Protein AF-A0A7R8ZMN3-F1 (afdb_monomer_lite)

Organism: NCBI:txid163714

Secondary structure (DSSP, 8-state):
----TTTTTTS-EEEEEEEEEEEEETTEEEEEEEEEEEEE----PPSS-TTTTTTSSHHHHHHHHHHHHHHHHHHIIIIITT-HHHHHHHHHHHHHHHHHHHHHHHHHHHHHHTT--HHHHHHHHHHHHHHHHHHHHHHHHHHHHHHHHTT---GGGG-HHHHHHHHHHHHHHHHHHHHHHHHHHHHTSS--S-TTS--TTHHHHHHHHHHHHHHHHHHHHHHHHHHHTSTT-THHHHHHHHHHHHHHHHHHGGGG--HHHHHHHHHHHHHHHHHHHHHHHHHTT--HHHHHHHHHHHHHHTS---------------THHHHHHHHHTTS-S---THHHHHHHHHHHHHH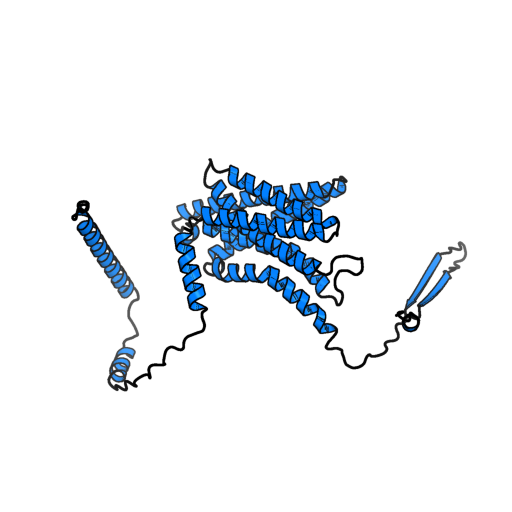HHHHHHHHHHHHHSPPPPPP-

InterPro domains:
  IPR009294 Gamma-secretase subunit Aph-1 [PF06105] (60-267)
  IPR009294 Gamma-secretase subunit Aph-1 [PTHR12889] (56-281)
  IPR017920 COMM domain [PF07258] (9-46)

Sequence (372 aa):
MAVDLSDIRHLVDVDWSVGVTTSSSSAHRVLRPFVKLRLTLERRDPPSTSDEFSVMTWPEVIGCFLIVFSCPVVLFVLIVVRDAVHIVIFILSAFTWLVAFTVSALLWLLLDYLGVHIALSVVLAVFVQECFRGVLFLVLQRSRSLLSVLGQAEGVLRQPLYQATVCGLGIGTFTASFAISNMLRHLAGPGSVGISGDPEFLPLVASALTLAFFLHHIAWTVITFHGYAGASRFVLPIAVGLTHLGCTALTLINRRYQSTFFIVSIGGNWFILFCEALLALMISEVQLSKVCPAILDTLRLSGPAIRQPVVPRRSFTDARIKDNLSQASIRADEYPRRAGQDEYNRRLREGRRQACALVNAIQKFGPLPPPA

Foldseek 3Di:
DDDPPPVVVPFKDKDKDKDWDFDDDPPDTDTDIDIDIDIDGDDDDDPPPPPPLLPVLVVLLVVLCCLQCVVLVVCCVVQQPPDPVLVVLLQVLLVLLVVLVVVLVVVVVVCVVVVHDPLVSLLVSLVSNLVSLVVSLVVLVVVQVVCVVVVNNDVVSVQQLSSLLSSLSSNLSNQLCVQCVVVSVVSSDSDAPQPVNFDRCVSVLSSLLSNLSSLLSNLLSSQVSLQVVDPVSVVRSVVSSVVSSVLSVLVVQCVVRDPVSSCSNNVVSVVSSVVSVVVSCVSSVVDVVVVVVVVVVVVVVVPDPPDDDPDDDDDPDDPVPVVVVVVVVVPPPDDDPVVVVVVVVVVVVVVVVVVVVVVVVVVVPPDDDDDD

Structure (mmCIF, N/CA/C/O backbone):
data_AF-A0A7R8ZMN3-F1
#
_entry.id   AF-A0A7R8ZMN3-F1
#
loop_
_atom_site.group_PDB
_atom_site.id
_atom_site.type_symbol
_atom_site.label_atom_id
_atom_site.label_alt_id
_atom_site.label_comp_id
_atom_site.label_asym_id
_atom_site.label_entity_id
_atom_site.label_seq_id
_atom_site.pdbx_PDB_ins_code
_atom_site.Cartn_x
_atom_site.Cartn_y
_atom_site.Cartn_z
_atom_site.occupancy
_atom_site.B_iso_or_equiv
_atom_site.auth_seq_id
_atom_site.auth_comp_id
_atom_site.auth_asym_id
_atom_site.auth_atom_id
_atom_site.pdbx_PDB_model_num
ATOM 1 N N . MET A 1 1 ? 33.721 -14.979 -35.552 1.00 35.84 1 MET A N 1
ATOM 2 C CA . MET A 1 1 ? 32.569 -15.689 -36.138 1.00 35.84 1 MET A CA 1
ATOM 3 C C . MET A 1 1 ? 31.565 -14.611 -36.510 1.00 35.84 1 MET A C 1
ATOM 5 O O . MET A 1 1 ? 30.920 -14.057 -35.633 1.00 35.84 1 MET A O 1
ATOM 9 N N . ALA A 1 2 ? 31.649 -14.149 -37.757 1.00 29.78 2 ALA A N 1
ATOM 10 C CA . ALA A 1 2 ? 30.952 -12.968 -38.252 1.00 29.78 2 ALA A CA 1
ATOM 11 C C . ALA A 1 2 ? 29.512 -13.340 -38.623 1.00 29.78 2 ALA A C 1
ATOM 13 O O . ALA A 1 2 ? 29.304 -14.347 -39.295 1.00 29.78 2 ALA A O 1
ATOM 14 N N . VAL A 1 3 ? 28.543 -12.546 -38.165 1.00 40.09 3 VAL A N 1
ATOM 15 C CA . VAL A 1 3 ? 27.157 -12.622 -38.636 1.00 40.09 3 VAL A CA 1
ATOM 16 C C . VAL A 1 3 ? 27.132 -12.032 -40.039 1.00 40.09 3 VAL A C 1
ATOM 18 O O . VAL A 1 3 ? 27.525 -10.883 -40.245 1.00 40.09 3 VAL A O 1
ATOM 21 N N . ASP A 1 4 ? 26.730 -12.858 -40.997 1.00 33.94 4 ASP A N 1
ATOM 22 C CA . ASP A 1 4 ? 26.635 -12.501 -42.402 1.00 33.94 4 ASP A CA 1
ATOM 23 C C . ASP A 1 4 ? 25.441 -11.553 -42.607 1.00 33.94 4 ASP A C 1
ATOM 25 O O . ASP A 1 4 ? 24.277 -11.935 -42.526 1.00 33.94 4 ASP A O 1
ATOM 29 N N . LEU A 1 5 ? 25.743 -10.269 -42.804 1.00 43.78 5 LEU A N 1
ATOM 30 C CA . LEU A 1 5 ? 24.778 -9.181 -43.014 1.00 43.78 5 LEU A CA 1
ATOM 31 C C . LEU A 1 5 ? 24.222 -9.144 -44.454 1.00 43.78 5 LEU A C 1
ATOM 33 O O . LEU A 1 5 ? 23.640 -8.135 -44.870 1.00 43.78 5 LEU A O 1
ATOM 37 N N . SER A 1 6 ? 24.419 -10.209 -45.234 1.00 41.75 6 SER A N 1
ATOM 38 C CA . SER A 1 6 ? 23.862 -10.348 -46.583 1.00 41.75 6 SER A CA 1
ATOM 39 C C . SER A 1 6 ? 22.377 -10.748 -46.586 1.00 41.75 6 SER A C 1
ATOM 41 O O . SER A 1 6 ? 21.654 -10.322 -47.484 1.00 41.75 6 SER A O 1
ATOM 43 N N . ASP A 1 7 ? 21.873 -11.413 -45.541 1.00 43.00 7 ASP A N 1
ATOM 44 C CA . ASP A 1 7 ? 20.491 -11.933 -45.508 1.00 43.00 7 ASP A CA 1
ATOM 45 C C . ASP A 1 7 ? 19.402 -10.907 -45.126 1.00 43.00 7 ASP A C 1
ATOM 47 O O . ASP A 1 7 ? 18.212 -11.165 -45.297 1.00 43.00 7 ASP A O 1
ATOM 51 N N . ILE A 1 8 ? 19.766 -9.705 -44.661 1.00 45.16 8 ILE A N 1
ATOM 52 C CA . ILE A 1 8 ? 18.787 -8.655 -44.292 1.00 45.16 8 ILE A CA 1
ATOM 53 C C . ILE A 1 8 ? 18.455 -7.730 -45.477 1.00 45.16 8 ILE A C 1
ATOM 55 O O . ILE A 1 8 ? 17.424 -7.058 -45.482 1.00 45.16 8 ILE A O 1
ATOM 59 N N . ARG A 1 9 ? 19.281 -7.705 -46.531 1.00 41.84 9 ARG A N 1
ATOM 60 C CA . ARG A 1 9 ? 19.095 -6.773 -47.662 1.00 41.84 9 ARG A CA 1
ATOM 61 C C . ARG A 1 9 ? 18.019 -7.195 -48.662 1.00 41.84 9 ARG A C 1
ATOM 63 O O . ARG A 1 9 ? 17.707 -6.417 -49.554 1.00 41.84 9 ARG A O 1
ATOM 70 N N . HIS A 1 10 ? 17.446 -8.387 -48.514 1.00 45.72 10 HIS A N 1
ATOM 71 C CA . HIS A 1 10 ? 16.496 -8.948 -49.479 1.00 45.72 10 HIS A CA 1
ATOM 72 C C . HIS A 1 10 ? 15.037 -8.989 -48.991 1.00 45.72 10 HIS A C 1
ATOM 74 O O . HIS A 1 10 ? 14.191 -9.543 -49.683 1.00 45.72 10 HIS A O 1
ATOM 80 N N . LEU A 1 11 ? 14.723 -8.419 -47.820 1.00 46.66 11 LEU A N 1
ATOM 81 C CA . LEU A 1 11 ? 13.409 -8.574 -47.168 1.00 46.66 11 LEU A CA 1
ATOM 82 C C . LEU A 1 11 ? 12.572 -7.293 -47.047 1.00 46.66 11 LEU A C 1
ATOM 84 O O . LEU A 1 11 ? 11.441 -7.349 -46.569 1.00 46.66 11 LEU A O 1
ATOM 88 N N . VAL A 1 12 ? 13.087 -6.147 -47.496 1.00 47.59 12 VAL A N 1
ATOM 89 C CA . VAL A 1 12 ? 12.315 -4.901 -47.562 1.00 47.59 12 VAL A CA 1
ATOM 90 C C . VAL A 1 12 ? 12.649 -4.192 -48.865 1.00 47.59 12 VAL A C 1
ATOM 92 O O . VAL A 1 12 ? 13.738 -3.638 -48.999 1.00 47.59 12 VAL A O 1
ATOM 95 N N . ASP A 1 13 ? 11.709 -4.192 -49.808 1.00 49.19 13 ASP A N 1
ATOM 96 C CA . ASP A 1 13 ? 11.810 -3.332 -50.983 1.00 49.19 13 ASP A CA 1
ATOM 97 C C . ASP A 1 13 ? 11.217 -1.962 -50.623 1.00 49.19 13 ASP A C 1
ATOM 99 O O . ASP A 1 13 ? 10.013 -1.815 -50.368 1.00 49.19 13 ASP A O 1
ATOM 103 N N . VAL A 1 14 ? 12.099 -0.973 -50.469 1.00 47.41 14 VAL A N 1
ATOM 104 C CA . VAL A 1 14 ? 11.749 0.399 -50.088 1.00 47.41 14 VAL A CA 1
ATOM 105 C C . VAL A 1 14 ? 11.820 1.262 -51.333 1.00 47.41 14 VAL A C 1
ATOM 107 O O . VAL A 1 14 ? 12.898 1.714 -51.715 1.00 47.41 14 VAL A O 1
ATOM 110 N N . ASP A 1 15 ? 10.664 1.540 -51.928 1.00 49.72 15 ASP A N 1
ATOM 111 C CA . ASP A 1 15 ? 10.577 2.478 -53.041 1.00 49.72 15 ASP A CA 1
ATOM 112 C C . ASP A 1 15 ? 10.117 3.852 -52.526 1.00 49.72 15 ASP A C 1
ATOM 114 O O . ASP A 1 15 ? 9.089 3.991 -51.842 1.00 49.72 15 ASP A O 1
ATOM 118 N N . TRP A 1 16 ? 10.910 4.884 -52.813 1.00 43.72 16 TRP A N 1
ATOM 119 C CA . TRP A 1 16 ? 10.620 6.261 -52.428 1.00 43.72 16 TRP A CA 1
ATOM 120 C C . TRP A 1 16 ? 10.726 7.173 -53.643 1.00 43.72 16 TRP A C 1
ATOM 122 O O . TRP A 1 16 ? 11.714 7.186 -54.370 1.00 43.72 16 TRP A O 1
ATOM 132 N N . SER A 1 17 ? 9.692 7.988 -53.841 1.00 48.59 17 SER A N 1
ATOM 133 C CA . SER A 1 17 ? 9.653 8.976 -54.918 1.00 48.59 17 SER A CA 1
ATOM 134 C C . SER A 1 17 ? 9.409 10.362 -54.332 1.00 48.59 17 SER A C 1
ATOM 136 O O . SER A 1 17 ? 8.483 10.546 -53.531 1.00 48.59 17 SER A O 1
ATOM 138 N N . VAL A 1 18 ? 10.221 11.335 -54.745 1.00 44.19 18 VAL A N 1
ATOM 139 C CA . VAL A 1 18 ? 10.056 12.753 -54.397 1.00 44.19 18 VAL A CA 1
ATOM 140 C C . VAL A 1 18 ? 9.584 13.497 -55.632 1.00 44.19 18 VAL A C 1
ATOM 142 O O . VAL A 1 18 ? 10.156 13.354 -56.711 1.00 44.19 18 VAL A O 1
ATOM 145 N N . GLY A 1 19 ? 8.531 14.293 -55.475 1.00 56.72 19 GLY A N 1
ATOM 146 C CA . GLY A 1 19 ? 7.943 15.038 -56.576 1.00 56.72 19 GLY A CA 1
ATOM 147 C C . GLY A 1 19 ? 7.412 16.393 -56.137 1.00 56.72 19 GLY A C 1
ATOM 148 O O . GLY A 1 19 ? 7.112 16.634 -54.966 1.00 56.72 19 GLY A O 1
ATOM 149 N N . VAL A 1 20 ? 7.275 17.286 -57.111 1.00 49.41 20 VAL A N 1
ATOM 150 C CA . VAL A 1 20 ? 6.611 18.576 -56.935 1.00 49.41 20 VAL A CA 1
ATOM 151 C C . VAL A 1 20 ? 5.385 18.565 -57.831 1.00 49.41 20 VAL A C 1
ATOM 153 O O . VAL A 1 20 ? 5.504 18.573 -59.055 1.00 49.41 20 VAL A O 1
ATOM 156 N N . THR A 1 21 ? 4.190 18.518 -57.244 1.00 52.56 21 THR A N 1
ATOM 157 C CA . THR A 1 21 ? 2.971 18.647 -58.048 1.00 52.56 21 THR A CA 1
ATOM 158 C C . THR A 1 21 ? 2.772 20.110 -58.415 1.00 52.56 21 THR A C 1
ATOM 160 O O . THR A 1 21 ? 2.676 20.967 -57.532 1.00 52.56 21 THR A O 1
ATOM 163 N N . THR A 1 22 ? 2.683 20.399 -59.713 1.00 48.22 22 THR A N 1
ATOM 164 C CA . THR A 1 22 ? 2.240 21.704 -60.206 1.00 48.22 22 THR A CA 1
ATOM 165 C C . THR A 1 22 ? 0.734 21.648 -60.427 1.00 48.22 22 THR A C 1
ATOM 167 O O . THR A 1 22 ? 0.243 20.947 -61.303 1.00 48.22 22 THR A O 1
ATOM 170 N N . SER A 1 23 ? -0.023 22.379 -59.612 1.00 51.56 23 SER A N 1
ATOM 171 C CA . SER A 1 23 ? -1.438 22.619 -59.891 1.00 51.56 23 SER A CA 1
ATOM 172 C C . SER A 1 23 ? -1.544 23.905 -60.706 1.00 51.56 23 SER A C 1
ATOM 174 O O . SER A 1 23 ? -1.357 24.997 -60.170 1.00 51.56 23 SER A O 1
ATOM 176 N N . SER A 1 24 ? -1.804 23.779 -62.007 1.00 43.50 24 SER A N 1
ATOM 177 C CA . SER A 1 24 ? -2.050 24.907 -62.907 1.00 43.50 24 SER A CA 1
ATOM 178 C C . SER A 1 24 ? -3.541 25.249 -62.914 1.00 43.50 24 SER A C 1
ATOM 180 O O . SER A 1 24 ? -4.295 24.706 -63.715 1.00 43.50 24 SER A O 1
ATOM 182 N N . SER A 1 25 ? -3.955 26.170 -62.043 1.00 51.25 25 SER A N 1
ATOM 183 C CA . SER A 1 25 ? -5.139 26.996 -62.295 1.00 51.25 25 SER A CA 1
ATOM 184 C C . SER A 1 25 ? -4.650 28.376 -62.725 1.00 51.25 25 SER A C 1
ATOM 186 O O . SER A 1 25 ? -3.750 28.939 -62.095 1.00 51.25 25 SER A O 1
ATOM 188 N N . SER A 1 26 ? -5.186 28.872 -63.836 1.00 55.28 26 SER A N 1
ATOM 189 C CA . SER A 1 26 ? -4.762 30.064 -64.570 1.00 55.28 26 SER A CA 1
ATOM 190 C C . SER A 1 26 ? -4.856 31.350 -63.735 1.00 55.28 26 SER A C 1
ATOM 192 O O . SER A 1 26 ? -5.808 32.102 -63.878 1.00 55.28 26 SER A O 1
ATOM 194 N N . ALA A 1 27 ? -3.883 31.575 -62.848 1.00 56.84 27 ALA A N 1
ATOM 195 C CA . ALA A 1 27 ? -3.409 32.883 -62.368 1.00 56.84 27 ALA A CA 1
ATOM 196 C C . ALA A 1 27 ? -2.297 32.757 -61.308 1.00 56.84 27 ALA A C 1
ATOM 198 O O . ALA A 1 27 ? -1.491 33.670 -61.185 1.00 56.84 27 ALA A O 1
ATOM 199 N N . HIS A 1 28 ? -2.178 31.640 -60.576 1.00 52.28 28 HIS A N 1
ATOM 200 C CA . HIS A 1 28 ? -1.100 31.464 -59.592 1.00 52.28 28 HIS A CA 1
ATOM 201 C C . HIS A 1 28 ? -0.600 30.019 -59.526 1.00 52.28 28 HIS A C 1
ATOM 203 O O . HIS A 1 28 ? -1.357 29.081 -59.285 1.00 52.28 28 HIS A O 1
ATOM 209 N N . ARG A 1 29 ? 0.712 29.847 -59.724 1.00 46.22 29 ARG A N 1
ATOM 210 C CA . ARG A 1 29 ? 1.392 28.550 -59.695 1.00 46.22 29 ARG A CA 1
ATOM 211 C C . ARG A 1 29 ? 1.887 28.283 -58.267 1.00 46.22 29 ARG A C 1
ATOM 213 O O . ARG A 1 29 ? 2.857 28.892 -57.832 1.00 46.22 29 ARG A O 1
ATOM 220 N N . VAL A 1 30 ? 1.218 27.390 -57.536 1.00 56.03 30 VAL A N 1
ATOM 221 C CA . VAL A 1 30 ? 1.631 26.972 -56.182 1.00 56.03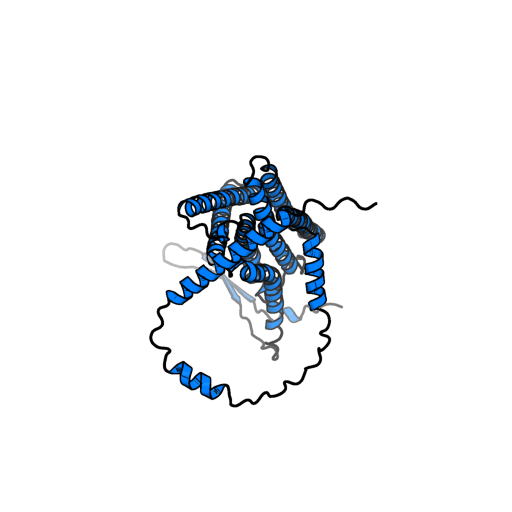 30 VAL A CA 1
ATOM 222 C C . VAL A 1 30 ? 2.363 25.635 -56.274 1.00 56.03 30 VAL A C 1
ATOM 224 O O . VAL A 1 30 ? 1.798 24.649 -56.747 1.00 56.03 30 VAL A O 1
ATOM 227 N N . LEU A 1 31 ? 3.619 25.603 -55.826 1.00 47.59 31 LEU A N 1
ATOM 228 C CA . LEU A 1 31 ? 4.436 24.391 -55.744 1.00 47.59 31 LEU A CA 1
ATOM 229 C C . LEU A 1 31 ? 4.266 23.771 -54.355 1.00 47.59 31 LEU A C 1
ATOM 231 O O . LEU A 1 31 ? 4.563 24.418 -53.352 1.00 47.59 31 LEU A O 1
ATOM 235 N N . ARG A 1 32 ? 3.788 22.524 -54.287 1.00 46.84 32 ARG A N 1
ATOM 236 C CA . ARG A 1 32 ? 3.731 21.754 -53.036 1.00 46.84 32 ARG A CA 1
ATOM 237 C C . ARG A 1 32 ? 4.667 20.549 -53.143 1.00 46.84 32 ARG A C 1
ATOM 239 O O . ARG A 1 32 ? 4.425 19.694 -53.999 1.00 46.84 32 ARG A O 1
ATOM 246 N N . PRO A 1 33 ? 5.737 20.479 -52.336 1.00 43.41 33 PRO A N 1
ATOM 247 C CA . PRO A 1 33 ? 6.566 19.286 -52.277 1.00 43.41 33 PRO A CA 1
ATOM 248 C C . PRO A 1 33 ? 5.822 18.173 -51.531 1.00 43.41 33 PRO A C 1
ATOM 250 O O . PRO A 1 33 ? 5.134 18.436 -50.542 1.00 43.41 33 PRO A O 1
ATOM 253 N N . PHE A 1 34 ? 5.971 16.932 -51.989 1.00 53.22 34 PHE A N 1
ATOM 254 C CA . PHE A 1 34 ? 5.524 15.757 -51.244 1.00 53.22 34 PHE A CA 1
ATOM 255 C C . PHE A 1 34 ? 6.557 14.632 -51.335 1.00 53.22 34 PHE A C 1
ATOM 257 O O . PHE A 1 34 ? 7.316 14.527 -52.301 1.00 53.22 34 PHE A O 1
ATOM 264 N N . VAL A 1 35 ? 6.553 13.774 -50.317 1.00 42.81 35 VAL A N 1
ATOM 265 C CA . VAL A 1 35 ? 7.331 12.535 -50.274 1.00 42.81 35 VAL A CA 1
ATOM 266 C C . VAL A 1 35 ? 6.337 11.391 -50.159 1.00 42.81 35 VAL A C 1
ATOM 268 O O . VAL A 1 35 ? 5.498 11.389 -49.256 1.00 42.81 35 VAL A O 1
ATOM 271 N N . LYS A 1 36 ? 6.396 10.438 -51.093 1.00 45.25 36 LYS A N 1
ATOM 272 C CA . LYS A 1 36 ? 5.542 9.249 -51.074 1.00 45.25 36 LYS A CA 1
ATOM 273 C C . LYS A 1 36 ? 6.411 8.029 -50.807 1.00 45.25 36 LYS A C 1
ATOM 275 O O . LYS A 1 36 ? 7.274 7.703 -51.618 1.00 45.25 36 LYS A O 1
ATOM 280 N N . LEU A 1 37 ? 6.162 7.385 -49.671 1.00 39.22 37 LEU A N 1
ATOM 281 C CA . LEU A 1 37 ? 6.802 6.134 -49.281 1.00 39.22 37 LEU A CA 1
ATOM 282 C C . LEU A 1 37 ? 5.828 4.987 -49.568 1.00 39.22 37 LEU A C 1
ATOM 284 O O . LEU A 1 37 ? 4.689 5.023 -49.090 1.00 39.22 37 LEU A O 1
ATOM 288 N N . ARG A 1 38 ? 6.244 3.986 -50.349 1.00 44.97 38 ARG A N 1
ATOM 289 C CA . ARG A 1 38 ? 5.470 2.754 -50.535 1.00 44.97 38 ARG A CA 1
ATOM 290 C C . ARG A 1 38 ? 6.319 1.579 -50.065 1.00 44.97 38 ARG A C 1
ATOM 292 O O . ARG A 1 38 ? 7.350 1.282 -50.649 1.00 44.97 38 ARG A O 1
ATOM 299 N N . LEU A 1 39 ? 5.861 0.930 -48.999 1.00 43.09 39 LEU A N 1
ATOM 300 C CA . LEU A 1 39 ? 6.483 -0.268 -48.446 1.00 43.09 39 LEU A CA 1
ATOM 301 C C . LEU A 1 39 ? 5.687 -1.483 -48.915 1.00 43.09 39 LEU A C 1
ATOM 303 O O . LEU A 1 39 ? 4.489 -1.570 -48.634 1.00 43.09 39 LEU A O 1
ATOM 307 N N . THR A 1 40 ? 6.344 -2.402 -49.621 1.00 47.53 40 THR A N 1
ATOM 308 C CA . THR A 1 40 ? 5.742 -3.674 -50.035 1.00 47.53 40 THR A CA 1
ATOM 309 C C . THR A 1 40 ? 6.493 -4.797 -49.327 1.00 47.53 40 THR A C 1
ATOM 311 O O . THR A 1 40 ? 7.663 -5.035 -49.603 1.00 47.53 40 THR A O 1
ATOM 314 N N . LEU A 1 41 ? 5.843 -5.437 -48.354 1.00 47.62 41 LEU A N 1
ATOM 315 C CA . LEU A 1 41 ? 6.399 -6.568 -47.607 1.00 47.62 41 LEU A CA 1
ATOM 316 C C . LEU A 1 41 ? 5.999 -7.867 -48.308 1.00 47.62 41 LEU A C 1
ATOM 318 O O . LEU A 1 41 ? 4.820 -8.223 -48.321 1.00 47.62 41 LEU A O 1
ATOM 322 N N . GLU A 1 42 ? 6.968 -8.575 -48.881 1.00 46.66 42 GLU A N 1
ATOM 323 C CA . GLU A 1 42 ? 6.743 -9.907 -49.437 1.00 46.66 42 GLU A CA 1
ATOM 324 C C . GLU A 1 42 ? 6.806 -10.944 -48.307 1.00 46.66 42 GLU A C 1
ATOM 326 O O . GLU A 1 42 ? 7.848 -11.189 -47.696 1.00 46.66 42 GLU A O 1
ATOM 331 N N . ARG A 1 43 ? 5.648 -11.519 -47.969 1.00 43.50 43 ARG A N 1
ATOM 332 C CA . ARG A 1 43 ? 5.522 -12.537 -46.924 1.00 43.50 43 ARG A CA 1
ATOM 333 C C . ARG A 1 43 ? 6.040 -13.872 -47.457 1.00 43.50 43 ARG A C 1
ATOM 335 O O . ARG A 1 43 ? 5.339 -14.554 -48.196 1.00 43.50 43 ARG A O 1
ATOM 342 N N . ARG A 1 44 ? 7.246 -14.268 -47.050 1.00 41.78 44 ARG A N 1
ATOM 343 C CA . ARG A 1 44 ? 7.710 -15.657 -47.170 1.00 41.78 44 ARG A CA 1
ATOM 344 C C . ARG A 1 44 ? 7.137 -16.433 -45.986 1.00 41.78 44 ARG A C 1
ATOM 346 O O . ARG A 1 44 ? 7.502 -16.144 -44.849 1.00 41.78 44 ARG A O 1
ATOM 353 N N . ASP A 1 45 ? 6.202 -17.349 -46.230 1.00 38.19 45 ASP A N 1
ATOM 354 C CA . ASP A 1 45 ? 5.618 -18.155 -45.155 1.00 38.19 45 ASP A CA 1
ATOM 355 C C . ASP A 1 45 ? 6.712 -19.030 -44.505 1.00 38.19 45 ASP A C 1
ATOM 357 O O . ASP A 1 45 ? 7.359 -19.818 -45.203 1.00 38.19 45 ASP A O 1
ATOM 361 N N . PRO A 1 46 ? 6.975 -18.879 -43.193 1.00 46.06 46 PRO A N 1
ATOM 362 C CA . PRO A 1 46 ? 7.919 -19.732 -42.485 1.00 46.06 46 PRO A CA 1
ATOM 363 C C . PRO A 1 46 ? 7.345 -21.150 -42.321 1.00 46.06 46 PRO A C 1
ATOM 365 O O . PRO A 1 46 ? 6.121 -21.323 -42.314 1.00 46.06 46 PRO A O 1
ATOM 368 N N . PRO A 1 47 ? 8.205 -22.179 -42.169 1.00 42.91 47 PRO A N 1
ATOM 369 C CA . PRO A 1 47 ? 7.749 -23.528 -41.849 1.00 42.91 47 PRO A CA 1
ATOM 370 C C . PRO A 1 47 ? 6.931 -23.485 -40.554 1.00 42.91 47 PRO A C 1
ATOM 372 O O . PRO A 1 47 ? 7.165 -22.634 -39.702 1.00 42.91 47 PRO A O 1
ATOM 375 N N . SER A 1 48 ? 5.952 -24.377 -40.419 1.00 46.81 48 SER A N 1
ATOM 376 C CA . SER A 1 48 ? 4.992 -24.428 -39.311 1.00 46.81 48 SER A CA 1
ATOM 377 C C . SER A 1 48 ? 5.662 -24.473 -37.925 1.00 46.81 48 SER A C 1
ATOM 379 O O . SER A 1 48 ? 5.915 -25.544 -37.380 1.00 46.81 48 SER A O 1
ATOM 381 N N . THR A 1 49 ? 5.922 -23.294 -37.362 1.00 47.06 49 THR A N 1
ATOM 382 C CA . THR A 1 49 ? 6.372 -23.023 -35.984 1.00 47.06 49 THR A CA 1
ATOM 383 C C . THR A 1 49 ? 5.570 -21.859 -35.385 1.00 47.06 49 THR A C 1
ATOM 385 O O . THR A 1 49 ? 6.051 -21.085 -34.558 1.00 47.06 49 THR A O 1
ATOM 388 N N . SER A 1 50 ? 4.306 -21.721 -35.797 1.00 44.50 50 SER A N 1
ATOM 389 C CA . SER A 1 50 ? 3.372 -20.713 -35.275 1.00 44.50 50 SER A CA 1
ATOM 390 C C . SER A 1 50 ? 3.048 -20.877 -33.786 1.00 44.50 50 SER A C 1
ATOM 392 O O . SER A 1 50 ? 2.542 -19.932 -33.182 1.00 44.50 50 SER A O 1
ATOM 394 N N . ASP A 1 51 ? 3.379 -22.028 -33.199 1.00 47.41 51 ASP A N 1
ATOM 395 C CA . ASP A 1 51 ? 3.093 -22.347 -31.798 1.00 47.41 51 ASP A CA 1
ATOM 396 C C . ASP A 1 51 ? 4.273 -22.090 -30.848 1.00 47.41 51 ASP A C 1
ATOM 398 O O . ASP A 1 51 ? 4.075 -22.113 -29.643 1.00 47.41 51 ASP A O 1
ATOM 402 N N . GLU A 1 52 ? 5.492 -21.806 -31.323 1.00 47.22 52 GLU A N 1
ATOM 403 C CA . GLU A 1 52 ? 6.630 -21.546 -30.416 1.00 47.22 52 GLU A CA 1
ATOM 404 C C . GLU A 1 52 ? 6.898 -20.049 -30.213 1.00 47.22 52 GLU A C 1
ATOM 406 O O . GLU A 1 52 ? 7.104 -19.603 -29.085 1.00 47.22 52 GLU A O 1
ATOM 411 N N . PHE A 1 53 ? 6.813 -19.232 -31.267 1.00 45.12 53 PHE A N 1
ATOM 412 C CA . PHE A 1 53 ? 7.116 -17.795 -31.171 1.00 45.12 53 PHE A CA 1
ATOM 413 C C . PHE A 1 53 ? 6.013 -16.980 -30.468 1.00 45.12 53 PHE A C 1
ATOM 415 O O . PHE A 1 53 ? 6.267 -15.919 -29.905 1.00 45.12 53 PHE A O 1
ATOM 422 N N . SER A 1 54 ? 4.779 -17.484 -30.464 1.00 46.69 54 SER A N 1
ATOM 423 C CA . SER A 1 54 ? 3.626 -16.880 -29.783 1.00 46.69 54 SER A CA 1
ATOM 424 C C . SER A 1 54 ? 3.500 -17.307 -28.311 1.00 46.69 54 SER A C 1
ATOM 426 O O . SER A 1 54 ? 2.766 -16.676 -27.550 1.00 46.69 54 SER A O 1
ATOM 428 N N . VAL A 1 55 ? 4.240 -18.340 -27.886 1.00 50.22 55 VAL A N 1
ATOM 429 C CA . VAL A 1 55 ? 4.157 -18.930 -26.538 1.00 50.22 55 VAL A CA 1
ATOM 430 C C . VAL A 1 55 ? 5.244 -18.402 -25.595 1.00 50.22 55 VAL A C 1
ATOM 432 O O . VAL A 1 55 ? 5.115 -18.552 -24.385 1.00 50.22 55 VAL A O 1
ATOM 435 N N . MET A 1 56 ? 6.273 -17.707 -26.092 1.00 51.81 56 MET A N 1
ATOM 436 C CA . MET A 1 56 ? 7.398 -17.255 -25.257 1.00 51.81 56 MET A CA 1
ATOM 437 C C . MET A 1 56 ? 7.150 -15.978 -24.428 1.00 51.81 56 MET A C 1
ATOM 439 O O . MET A 1 56 ? 7.891 -15.748 -23.478 1.00 51.81 56 MET A O 1
ATOM 443 N N . THR A 1 57 ? 6.099 -15.187 -24.688 1.00 70.19 57 THR A N 1
ATOM 444 C CA . THR A 1 57 ? 5.849 -13.914 -23.963 1.00 70.19 57 THR A CA 1
ATOM 445 C C . THR A 1 57 ? 4.733 -13.978 -22.918 1.00 70.19 57 THR A C 1
ATOM 447 O O . THR A 1 57 ? 4.820 -13.352 -21.861 1.00 70.19 57 THR A O 1
ATOM 450 N N . TRP A 1 58 ? 3.714 -14.815 -23.126 1.00 80.62 58 TRP A N 1
ATOM 451 C CA . TRP A 1 58 ? 2.658 -15.051 -22.132 1.00 80.62 58 TRP A CA 1
ATOM 452 C C . TRP A 1 58 ? 3.156 -15.581 -20.777 1.00 80.62 58 TRP A C 1
ATOM 454 O O . TRP A 1 58 ? 2.623 -15.134 -19.758 1.00 80.62 58 TRP A O 1
ATOM 464 N N . PRO A 1 59 ? 4.166 -16.471 -20.701 1.00 86.44 59 PRO A N 1
ATOM 465 C CA . PRO A 1 59 ? 4.726 -16.918 -19.430 1.00 86.44 59 PRO A CA 1
ATOM 466 C C . PRO A 1 59 ? 5.312 -15.771 -18.604 1.00 86.44 59 PRO A C 1
ATOM 468 O O . PRO A 1 59 ? 5.139 -15.755 -17.387 1.00 86.44 59 PRO A O 1
ATOM 471 N N . GLU A 1 60 ? 5.948 -14.787 -19.247 1.00 86.19 60 GLU A N 1
ATOM 472 C CA . GLU A 1 60 ? 6.499 -13.610 -18.572 1.00 86.19 60 GLU A CA 1
ATOM 473 C C . GLU A 1 60 ? 5.385 -12.709 -18.022 1.00 86.19 60 GLU A C 1
ATOM 475 O O . GLU A 1 60 ? 5.427 -12.321 -16.851 1.00 86.19 60 GLU A O 1
ATOM 480 N N . VAL A 1 61 ? 4.342 -12.445 -18.822 1.00 89.38 61 VAL A N 1
ATOM 481 C CA . VAL A 1 61 ? 3.159 -11.685 -18.380 1.00 89.38 61 VAL A CA 1
ATOM 482 C C . VAL A 1 61 ? 2.479 -12.368 -17.198 1.00 89.38 61 VAL A C 1
ATOM 484 O O . VAL A 1 61 ? 2.197 -11.722 -16.188 1.00 89.38 61 VAL A O 1
ATOM 487 N N . ILE A 1 62 ? 2.229 -13.675 -17.307 1.00 91.38 62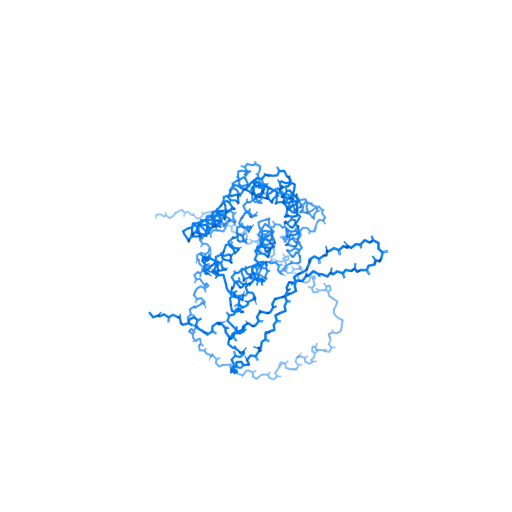 ILE A N 1
ATOM 488 C CA . ILE A 1 62 ? 1.575 -14.467 -16.262 1.00 91.38 62 ILE A CA 1
ATOM 489 C C . ILE A 1 62 ? 2.453 -14.509 -15.009 1.00 91.38 62 ILE A C 1
ATOM 491 O O . ILE A 1 62 ? 1.943 -14.310 -13.909 1.00 91.38 62 ILE A O 1
ATOM 495 N N . GLY A 1 63 ? 3.764 -14.705 -15.156 1.00 92.44 63 GLY A N 1
ATOM 496 C CA . GLY A 1 63 ? 4.713 -14.695 -14.045 1.00 92.44 63 GLY A CA 1
ATOM 497 C C . GLY A 1 63 ? 4.709 -13.361 -13.297 1.00 92.44 63 GLY A C 1
ATOM 498 O O . GLY A 1 63 ? 4.511 -13.337 -12.082 1.00 92.44 63 GLY A O 1
ATOM 499 N N . CYS A 1 64 ? 4.836 -12.246 -14.019 1.00 93.25 64 CYS A N 1
ATOM 500 C CA . CYS A 1 64 ? 4.782 -10.899 -13.448 1.00 93.25 64 CYS A CA 1
ATOM 501 C C . CYS A 1 64 ? 3.433 -10.619 -12.768 1.00 93.25 64 CYS A C 1
ATOM 503 O O . CYS A 1 64 ? 3.389 -10.130 -11.637 1.00 93.25 64 CYS A O 1
ATOM 505 N N . PHE A 1 65 ? 2.325 -10.991 -13.415 1.00 94.50 65 PHE A N 1
ATOM 506 C CA . PHE A 1 65 ? 0.982 -10.847 -12.857 1.00 94.50 65 PHE A CA 1
ATOM 507 C C . PHE A 1 65 ? 0.813 -11.648 -11.560 1.00 94.50 65 PHE A C 1
ATOM 509 O O . PHE A 1 65 ? 0.318 -11.115 -10.568 1.00 94.50 65 PHE A O 1
ATOM 516 N N . LEU A 1 66 ? 1.252 -12.909 -11.532 1.00 95.94 66 LEU A N 1
ATOM 517 C CA . LEU A 1 66 ? 1.157 -13.761 -10.348 1.00 95.94 66 LEU A CA 1
ATOM 518 C C . LEU A 1 66 ? 2.036 -13.251 -9.204 1.00 95.94 66 LEU A C 1
ATOM 520 O O . LEU A 1 66 ? 1.591 -13.281 -8.058 1.00 95.94 66 LEU A O 1
ATOM 524 N N . ILE A 1 67 ? 3.235 -12.732 -9.484 1.00 96.06 67 ILE A N 1
ATOM 525 C CA . ILE A 1 67 ? 4.081 -12.105 -8.457 1.00 96.06 67 ILE A CA 1
ATOM 526 C C . ILE A 1 67 ? 3.336 -10.943 -7.796 1.00 96.06 67 ILE A C 1
ATOM 528 O O . ILE A 1 67 ? 3.297 -10.862 -6.571 1.00 96.06 67 ILE A O 1
ATOM 532 N N . VAL A 1 68 ? 2.698 -10.077 -8.586 1.00 96.56 68 VAL A N 1
ATOM 533 C CA . VAL A 1 68 ? 2.010 -8.896 -8.052 1.00 96.56 68 VAL A CA 1
ATOM 534 C C . VAL A 1 68 ? 0.696 -9.253 -7.354 1.00 96.56 68 VAL A C 1
ATOM 536 O O . VAL A 1 68 ? 0.444 -8.762 -6.256 1.00 96.56 68 VAL A O 1
ATOM 539 N N . PHE A 1 69 ? -0.145 -10.093 -7.963 1.00 95.81 69 PHE A N 1
ATOM 540 C CA . PHE A 1 69 ? -1.540 -10.272 -7.544 1.00 95.81 69 PHE A CA 1
ATOM 541 C C . PHE A 1 69 ? -1.829 -11.531 -6.726 1.00 95.81 69 PHE A C 1
ATOM 543 O O . PHE A 1 69 ? -2.900 -11.609 -6.125 1.00 95.81 69 PHE A O 1
ATOM 550 N N . SER A 1 70 ? -0.898 -12.483 -6.616 1.00 95.62 70 SER A N 1
ATOM 551 C CA . SER A 1 70 ? -1.100 -13.670 -5.767 1.00 95.62 70 SER A CA 1
ATOM 552 C C . SER A 1 70 ? -1.382 -13.295 -4.310 1.00 95.62 70 SER A C 1
ATOM 554 O O . SER A 1 70 ? -2.386 -13.723 -3.740 1.00 95.62 70 SER A O 1
ATOM 556 N N . CYS A 1 71 ? -0.539 -12.449 -3.715 1.00 94.88 71 CYS A N 1
ATOM 557 C CA . CYS A 1 71 ? -0.705 -12.009 -2.334 1.00 94.88 71 CYS A CA 1
ATOM 558 C C . CYS A 1 71 ? -1.986 -11.168 -2.130 1.00 94.88 71 CYS A C 1
ATOM 560 O O . CYS A 1 71 ? -2.770 -11.527 -1.246 1.00 94.88 71 CYS A O 1
ATOM 562 N N . PRO A 1 72 ? -2.285 -10.137 -2.954 1.00 95.69 72 PRO A N 1
ATOM 563 C CA . PRO A 1 72 ? -3.566 -9.432 -2.906 1.00 95.69 72 PRO A CA 1
ATOM 564 C C . PRO A 1 72 ? -4.788 -10.351 -2.957 1.00 95.69 72 PRO A C 1
ATOM 566 O O . PRO A 1 72 ? -5.679 -10.214 -2.121 1.00 95.69 72 PRO A O 1
ATOM 569 N N . VAL A 1 73 ? -4.825 -11.316 -3.885 1.00 95.44 73 VAL A N 1
ATOM 570 C CA . VAL A 1 73 ? -5.963 -12.238 -4.039 1.00 95.44 73 VAL A CA 1
ATOM 571 C C . VAL A 1 73 ? -6.116 -13.133 -2.812 1.00 95.44 73 VAL A C 1
ATOM 573 O O . VAL A 1 73 ? -7.220 -13.255 -2.279 1.00 95.44 73 VAL A O 1
ATOM 576 N N . VAL A 1 74 ? -5.022 -13.721 -2.320 1.00 95.75 74 VAL A N 1
ATOM 577 C CA . VAL A 1 74 ? -5.051 -14.577 -1.124 1.00 95.75 74 VAL A CA 1
ATOM 578 C C . VAL A 1 74 ? -5.539 -13.791 0.092 1.00 95.75 74 VAL A C 1
ATOM 580 O O . VAL A 1 74 ? -6.445 -14.242 0.794 1.00 95.75 74 VAL A O 1
ATOM 583 N N . LEU A 1 75 ? -4.999 -12.595 0.331 1.00 93.94 75 LEU A N 1
ATOM 584 C CA . LEU A 1 75 ? -5.412 -11.766 1.463 1.00 93.94 75 LEU A CA 1
ATOM 585 C C . LEU A 1 75 ? -6.854 -11.265 1.314 1.00 93.94 75 LEU A C 1
ATOM 587 O O . LEU A 1 75 ? -7.586 -11.241 2.301 1.00 93.94 75 LEU A O 1
ATOM 591 N N . PHE A 1 76 ? -7.302 -10.939 0.102 1.00 93.56 76 PHE A N 1
ATOM 592 C CA . PHE A 1 76 ? -8.690 -10.557 -0.155 1.00 93.56 76 PHE A CA 1
ATOM 593 C C . PHE A 1 76 ? -9.660 -11.695 0.181 1.00 93.56 76 PHE A C 1
ATOM 595 O O . PHE A 1 76 ? -10.614 -11.495 0.934 1.00 93.56 76 PHE A O 1
ATOM 602 N N . VAL A 1 77 ? -9.392 -12.910 -0.302 1.00 93.75 77 VAL A N 1
ATOM 603 C CA . VAL A 1 77 ? -10.246 -14.077 -0.030 1.00 93.75 77 VAL A CA 1
ATOM 604 C C . VAL A 1 77 ? -10.250 -14.432 1.460 1.00 93.75 77 VAL A C 1
ATOM 606 O O . VAL A 1 77 ? -11.305 -14.723 2.021 1.00 93.75 77 VAL A O 1
ATOM 609 N N . LEU A 1 78 ? -9.092 -14.385 2.126 1.00 90.44 78 LEU A N 1
ATOM 610 C CA . LEU A 1 78 ? -8.974 -14.787 3.530 1.00 90.44 78 LEU A CA 1
ATOM 611 C C . LEU A 1 78 ? -9.496 -13.739 4.521 1.00 90.44 78 LEU A C 1
ATOM 613 O O . LEU A 1 78 ? -10.010 -14.111 5.577 1.00 90.44 78 LEU A O 1
ATOM 617 N N . ILE A 1 79 ? -9.337 -12.449 4.224 1.00 89.50 79 ILE A N 1
ATOM 618 C CA . ILE A 1 79 ? -9.642 -11.354 5.157 1.00 89.50 79 ILE A CA 1
ATOM 619 C C . ILE A 1 79 ? -10.950 -10.658 4.764 1.00 89.50 79 ILE A C 1
ATOM 621 O O . ILE A 1 79 ? -11.817 -10.450 5.605 1.00 89.50 79 ILE A O 1
ATOM 625 N N . VAL A 1 80 ? -11.132 -10.316 3.489 1.00 91.44 80 VAL A N 1
ATOM 626 C CA . VAL A 1 80 ? -12.197 -9.394 3.062 1.00 91.44 80 VAL A CA 1
ATOM 627 C C . VAL A 1 80 ? -13.523 -10.104 2.802 1.00 91.44 80 VAL A C 1
ATOM 629 O O . VAL A 1 80 ? -14.563 -9.624 3.240 1.00 91.44 80 VAL A O 1
ATOM 632 N N . VAL A 1 81 ? -13.510 -11.259 2.131 1.00 91.38 81 VAL A N 1
ATOM 633 C CA . VAL A 1 81 ? -14.741 -11.946 1.679 1.00 91.38 81 VAL A CA 1
ATOM 634 C C . VAL A 1 81 ? -15.611 -12.463 2.835 1.00 91.38 81 VAL A C 1
ATOM 636 O O . VAL A 1 81 ? -16.799 -12.712 2.646 1.00 91.38 81 VAL A O 1
ATOM 639 N N . ARG A 1 82 ? -15.051 -12.597 4.043 1.00 84.62 82 ARG A N 1
ATOM 640 C CA . ARG A 1 82 ? -15.754 -13.159 5.206 1.00 84.62 82 ARG A CA 1
ATOM 641 C C . ARG A 1 82 ? -16.956 -12.333 5.661 1.00 84.62 82 ARG A C 1
ATOM 643 O O . ARG A 1 82 ? -17.946 -12.929 6.065 1.00 84.62 82 ARG A O 1
ATOM 650 N N . ASP A 1 83 ? -16.889 -11.004 5.552 1.00 84.38 83 ASP A N 1
ATOM 651 C CA . ASP A 1 83 ? -17.987 -10.115 5.941 1.00 84.38 83 ASP A CA 1
ATOM 652 C C . ASP A 1 83 ? -18.196 -8.999 4.914 1.00 84.38 83 ASP A C 1
ATOM 654 O O . ASP A 1 83 ? -17.250 -8.335 4.485 1.00 84.38 83 ASP A O 1
ATOM 658 N N . ALA A 1 84 ? -19.458 -8.697 4.599 1.00 90.06 84 ALA A N 1
ATOM 659 C CA . ALA A 1 84 ? -19.811 -7.625 3.664 1.00 90.06 84 ALA A CA 1
ATOM 660 C C . ALA A 1 84 ? -19.277 -6.245 4.098 1.00 90.06 84 ALA A C 1
ATOM 662 O O . ALA A 1 84 ? -18.909 -5.426 3.258 1.00 90.06 84 ALA A O 1
ATOM 663 N N . VAL A 1 85 ? -19.168 -5.997 5.409 1.00 88.81 85 VAL A N 1
ATOM 664 C CA . VAL A 1 85 ? -18.605 -4.747 5.947 1.00 88.81 85 VAL A CA 1
ATOM 665 C C . VAL A 1 85 ? -17.137 -4.579 5.540 1.00 88.81 85 VAL A C 1
ATOM 667 O O . VAL A 1 85 ? -16.728 -3.474 5.184 1.00 88.81 85 VAL A O 1
ATOM 670 N N . HIS A 1 86 ? -16.345 -5.655 5.530 1.00 90.62 86 HIS A N 1
ATOM 671 C CA . HIS A 1 86 ? -14.947 -5.592 5.100 1.00 90.62 86 HIS A CA 1
ATOM 672 C C . HIS A 1 86 ? -14.827 -5.308 3.604 1.00 90.62 86 HIS A C 1
ATOM 674 O O . HIS A 1 86 ? -13.956 -4.534 3.213 1.00 90.62 86 HIS A O 1
ATOM 680 N N . ILE A 1 87 ? -15.729 -5.849 2.780 1.00 94.50 87 ILE A N 1
ATOM 681 C CA . ILE A 1 87 ? -15.792 -5.533 1.345 1.00 94.50 87 ILE A CA 1
ATOM 682 C C . ILE A 1 87 ? -16.031 -4.031 1.143 1.00 94.50 87 ILE A C 1
ATOM 684 O O . ILE A 1 87 ? -15.315 -3.386 0.378 1.00 94.50 87 ILE A O 1
ATOM 688 N N . VAL A 1 88 ? -16.988 -3.447 1.871 1.00 93.94 88 VAL A N 1
ATOM 689 C CA . VAL A 1 88 ? -17.281 -2.007 1.784 1.00 93.94 88 VAL A CA 1
ATOM 690 C C . VAL A 1 88 ? -16.079 -1.166 2.224 1.00 93.94 88 VAL A C 1
ATOM 692 O O . VAL A 1 88 ? -15.723 -0.209 1.540 1.00 93.94 88 VAL A O 1
ATOM 695 N N . ILE A 1 89 ? -15.413 -1.532 3.325 1.00 94.00 89 ILE A N 1
ATOM 696 C CA . ILE A 1 89 ? -14.219 -0.822 3.818 1.00 94.00 89 ILE A CA 1
ATOM 697 C C . ILE A 1 89 ? -13.048 -0.929 2.826 1.00 94.00 89 ILE A C 1
ATOM 699 O O . ILE A 1 89 ? -12.347 0.060 2.613 1.00 94.00 89 ILE A O 1
ATOM 703 N N . PHE A 1 90 ? -12.854 -2.095 2.202 1.00 96.75 90 PHE A N 1
ATOM 704 C CA . PHE A 1 90 ? -11.845 -2.318 1.162 1.00 96.75 90 PHE A CA 1
ATOM 705 C C . PHE A 1 90 ? -12.088 -1.421 -0.060 1.00 96.75 90 PHE A C 1
ATOM 707 O O . PHE A 1 90 ? -11.168 -0.759 -0.539 1.00 96.75 90 PHE A O 1
ATOM 714 N N . ILE A 1 91 ? -13.334 -1.348 -0.543 1.00 96.88 91 ILE A N 1
ATOM 715 C CA . ILE A 1 91 ? -13.697 -0.490 -1.682 1.00 96.88 91 ILE A CA 1
ATOM 716 C C . ILE A 1 91 ? -13.539 0.990 -1.312 1.00 96.88 91 ILE A C 1
ATOM 718 O O . ILE A 1 91 ? -13.008 1.769 -2.102 1.00 96.88 91 ILE A O 1
ATOM 722 N N . LEU A 1 92 ? -13.954 1.388 -0.106 1.00 96.88 92 LEU A N 1
ATOM 723 C CA . LEU A 1 92 ? -13.810 2.761 0.378 1.00 96.88 92 LEU A CA 1
ATOM 724 C C . LEU A 1 92 ? -12.339 3.195 0.424 1.00 96.88 92 LEU A C 1
ATOM 726 O O . LEU A 1 92 ? -12.017 4.312 0.014 1.00 96.88 92 LEU A O 1
ATOM 730 N N . SER A 1 93 ? -11.439 2.335 0.909 1.00 97.69 93 SER A N 1
ATOM 731 C CA . SER A 1 93 ? -10.014 2.666 0.987 1.00 97.69 93 SER A CA 1
ATOM 732 C C . SER A 1 93 ? -9.352 2.733 -0.391 1.00 97.69 93 SER A C 1
ATOM 734 O O . SER A 1 93 ? -8.590 3.666 -0.647 1.00 97.69 93 SER A O 1
ATOM 736 N N . ALA A 1 94 ? -9.709 1.824 -1.300 1.00 97.50 94 ALA A N 1
ATOM 737 C CA . ALA A 1 94 ? -9.304 1.874 -2.702 1.00 97.50 94 ALA A CA 1
ATOM 738 C C . ALA A 1 94 ? -9.756 3.174 -3.387 1.00 97.50 94 ALA A C 1
ATOM 740 O O . ALA A 1 94 ? -8.952 3.872 -4.004 1.00 97.50 94 ALA A O 1
ATOM 741 N N . PHE A 1 95 ? -11.029 3.544 -3.226 1.00 97.19 95 PHE A N 1
ATOM 742 C CA . PHE A 1 95 ? -11.575 4.783 -3.776 1.00 97.19 95 PHE A CA 1
ATOM 743 C C . PHE A 1 95 ? -10.871 6.022 -3.209 1.00 97.19 95 PHE A C 1
ATOM 745 O O . PHE A 1 95 ? -10.487 6.917 -3.957 1.00 97.19 95 PHE A O 1
ATOM 752 N N . THR A 1 96 ? -10.635 6.050 -1.896 1.00 97.19 96 THR A N 1
ATOM 753 C CA . THR A 1 96 ? -9.898 7.137 -1.234 1.00 97.19 96 THR A CA 1
ATOM 754 C C . THR A 1 96 ? -8.500 7.300 -1.840 1.00 97.19 96 THR A C 1
ATOM 756 O O . THR A 1 96 ? -8.080 8.424 -2.123 1.00 97.19 96 THR A O 1
ATOM 759 N N . TRP A 1 97 ? -7.793 6.193 -2.092 1.00 97.62 97 TRP A N 1
ATOM 760 C CA . TRP A 1 97 ? -6.490 6.232 -2.753 1.00 97.62 97 TRP A CA 1
ATOM 761 C C . TRP A 1 97 ? -6.578 6.742 -4.198 1.00 97.62 97 TRP A C 1
ATOM 763 O O . TRP A 1 97 ? -5.761 7.569 -4.590 1.00 97.62 97 TRP A O 1
ATOM 773 N N . LEU A 1 98 ? -7.593 6.339 -4.972 1.00 97.12 98 LEU A N 1
ATOM 774 C CA . LEU A 1 98 ? -7.799 6.836 -6.341 1.00 97.12 98 LEU A CA 1
ATOM 775 C C . LEU A 1 98 ? -8.029 8.348 -6.391 1.00 97.12 98 LEU A C 1
ATOM 777 O O . LEU A 1 98 ? -7.510 9.023 -7.284 1.00 97.12 98 LEU A O 1
ATOM 781 N N . VAL A 1 99 ? -8.772 8.898 -5.427 1.00 97.81 99 VAL A N 1
ATOM 782 C CA . VAL A 1 99 ? -8.945 10.351 -5.311 1.00 97.81 99 VAL A CA 1
ATOM 783 C C . VAL A 1 99 ? -7.603 11.016 -4.996 1.00 97.81 99 VAL A C 1
ATOM 785 O O . VAL A 1 99 ? -7.240 11.983 -5.663 1.00 97.81 99 VAL A O 1
ATOM 788 N N . ALA A 1 100 ? -6.824 10.468 -4.058 1.00 97.62 100 ALA A N 1
ATOM 789 C CA . ALA A 1 100 ? -5.488 10.973 -3.735 1.00 97.62 100 ALA A CA 1
ATOM 790 C C . ALA A 1 100 ? -4.542 10.941 -4.951 1.00 97.62 100 ALA A C 1
ATOM 792 O O . ALA A 1 100 ? -3.834 11.914 -5.222 1.00 97.62 100 ALA A O 1
ATOM 793 N N . PHE A 1 101 ? -4.562 9.848 -5.718 1.00 95.31 101 PHE A N 1
ATOM 794 C CA . PHE A 1 101 ? -3.790 9.688 -6.948 1.00 95.31 101 PHE A CA 1
ATOM 795 C C . PHE A 1 101 ? -4.221 10.695 -8.021 1.00 95.31 101 PHE A C 1
ATOM 797 O O . PHE A 1 101 ? -3.376 11.332 -8.644 1.00 95.31 101 PHE A O 1
ATOM 804 N N . THR A 1 102 ? -5.527 10.917 -8.181 1.00 96.81 102 THR A N 1
ATOM 805 C CA . THR A 1 102 ? -6.067 11.896 -9.137 1.00 96.81 102 THR A CA 1
ATOM 806 C C . THR A 1 102 ? -5.660 13.321 -8.771 1.00 96.81 102 THR A C 1
ATOM 808 O O . THR A 1 102 ? -5.187 14.065 -9.626 1.00 96.81 102 THR A O 1
ATOM 811 N N . VAL A 1 103 ? -5.768 13.698 -7.493 1.00 96.94 103 VAL A N 1
ATOM 812 C CA . VAL A 1 103 ? -5.280 14.998 -7.003 1.00 96.94 103 VAL A CA 1
ATOM 813 C C . VAL A 1 103 ? -3.777 15.139 -7.253 1.00 96.94 103 VAL A C 1
ATOM 815 O O . VAL A 1 103 ? -3.328 16.181 -7.724 1.00 96.94 103 VAL A O 1
ATOM 818 N N . SER A 1 104 ? -3.003 14.080 -7.008 1.00 95.69 104 SER A N 1
ATOM 819 C CA . SER A 1 104 ? -1.560 14.064 -7.275 1.00 95.69 104 SER A CA 1
ATOM 820 C C . SER A 1 104 ? -1.243 14.242 -8.765 1.00 95.69 104 SER A C 1
ATOM 822 O O . SER A 1 104 ? -0.313 14.968 -9.107 1.00 95.69 104 SER A O 1
ATOM 824 N N . ALA A 1 105 ? -2.034 13.644 -9.660 1.00 93.94 105 ALA A N 1
ATOM 825 C CA . ALA A 1 105 ? -1.891 13.817 -11.104 1.00 93.94 105 ALA A CA 1
ATOM 826 C C . ALA A 1 105 ? -2.217 15.253 -11.555 1.00 93.94 105 ALA A C 1
ATOM 828 O O . ALA A 1 105 ? -1.491 15.818 -12.370 1.00 93.94 105 ALA A O 1
ATOM 829 N N . LEU A 1 106 ? -3.257 15.877 -10.990 1.00 94.62 106 LEU A N 1
ATOM 830 C CA . LEU A 1 106 ? -3.576 17.287 -11.252 1.00 94.62 106 LEU A CA 1
ATOM 831 C C . LEU A 1 106 ? -2.464 18.225 -10.762 1.00 94.62 106 LEU A C 1
ATOM 833 O O . LEU A 1 106 ? -2.102 19.171 -11.459 1.00 94.62 106 LEU A O 1
ATOM 837 N N . LEU A 1 107 ? -1.893 17.944 -9.587 1.00 93.00 107 LEU A N 1
ATOM 838 C CA . LEU A 1 107 ? -0.735 18.680 -9.078 1.00 93.00 107 LEU A CA 1
ATOM 839 C C . LEU A 1 107 ? 0.477 18.513 -9.992 1.00 93.00 107 LEU A C 1
ATOM 841 O O . LEU A 1 107 ? 1.153 19.497 -10.274 1.00 93.00 107 LEU A O 1
ATOM 845 N N . TRP A 1 108 ? 0.734 17.302 -10.488 1.00 92.88 108 TRP A N 1
ATOM 846 C CA . TRP A 1 108 ? 1.813 17.065 -11.443 1.00 92.88 108 TRP A CA 1
ATOM 847 C C . TRP A 1 108 ? 1.634 17.891 -12.725 1.00 92.88 108 TRP A C 1
ATOM 849 O O . TRP A 1 108 ? 2.585 18.547 -13.135 1.00 92.88 108 TRP A O 1
ATOM 859 N N . LEU A 1 109 ? 0.424 17.957 -13.297 1.00 92.31 109 LEU A N 1
ATOM 860 C CA . LEU A 1 109 ? 0.143 18.790 -14.479 1.00 92.31 109 LEU A CA 1
ATOM 861 C C . LEU A 1 109 ? 0.417 20.281 -14.229 1.00 92.31 109 LEU A C 1
ATOM 863 O O . LEU A 1 109 ? 0.986 20.963 -15.080 1.00 92.31 109 LEU A O 1
ATOM 867 N N . LEU A 1 110 ? 0.037 20.791 -13.054 1.00 91.56 110 LEU A N 1
ATOM 868 C CA . LEU A 1 110 ? 0.311 22.176 -12.672 1.00 91.56 110 LEU A CA 1
ATOM 869 C C . LEU A 1 110 ? 1.816 22.438 -12.507 1.00 91.56 110 LEU A C 1
ATOM 871 O O . LEU A 1 110 ? 2.315 23.478 -12.929 1.00 91.56 110 LEU A O 1
ATOM 875 N N . LEU A 1 111 ? 2.543 21.508 -11.886 1.00 91.38 111 LEU A N 1
ATOM 876 C CA . LEU A 1 111 ? 3.983 21.628 -11.648 1.00 91.38 111 LEU A CA 1
ATOM 877 C C . LEU A 1 111 ? 4.798 21.509 -12.938 1.00 91.38 111 LEU A C 1
ATOM 879 O O . LEU A 1 111 ? 5.782 22.231 -13.092 1.00 91.38 111 LEU A O 1
ATOM 883 N N . ASP A 1 112 ? 4.378 20.644 -13.860 1.00 90.06 112 ASP A N 1
ATOM 884 C CA . ASP A 1 112 ? 4.981 20.509 -15.187 1.00 90.06 112 ASP A CA 1
ATOM 885 C C . ASP A 1 112 ? 4.808 21.800 -15.999 1.00 90.06 112 ASP A C 1
ATOM 887 O O . ASP A 1 112 ? 5.781 22.328 -16.536 1.00 90.06 112 ASP A O 1
ATOM 891 N N . TYR A 1 113 ? 3.613 22.404 -15.959 1.00 90.62 113 TYR A N 1
ATOM 892 C CA . TYR A 1 113 ? 3.366 23.722 -16.556 1.00 90.62 113 TYR A CA 1
ATOM 893 C C . TYR A 1 113 ? 4.274 24.825 -15.981 1.00 90.62 113 TYR A C 1
ATOM 895 O O . TYR A 1 113 ? 4.686 25.735 -16.698 1.00 90.62 113 TYR A O 1
ATOM 903 N N . LEU A 1 114 ? 4.623 24.740 -14.694 1.00 89.50 114 LEU A N 1
ATOM 904 C CA . LEU A 1 114 ? 5.536 25.669 -14.018 1.00 89.50 114 LEU A CA 1
ATOM 905 C C . LEU A 1 114 ? 7.028 25.331 -14.221 1.00 89.50 114 LEU A C 1
ATOM 907 O O . LEU A 1 114 ? 7.885 26.050 -13.706 1.00 89.50 114 LEU A O 1
ATOM 911 N N . GLY A 1 115 ? 7.359 24.255 -14.943 1.00 85.25 115 GLY A N 1
ATOM 912 C CA . GLY A 1 115 ? 8.739 23.826 -15.195 1.00 85.25 115 GLY A CA 1
ATOM 913 C C . GLY A 1 115 ? 9.451 23.233 -13.972 1.00 85.25 115 GLY A C 1
ATOM 914 O O . GLY A 1 115 ? 10.679 23.281 -13.879 1.00 85.25 115 GLY A O 1
ATOM 915 N N . VAL A 1 116 ? 8.703 22.699 -13.003 1.00 86.06 116 VAL A N 1
ATOM 916 C CA . VAL A 1 116 ? 9.248 22.194 -11.736 1.00 86.06 116 VAL A CA 1
ATOM 917 C C . VAL A 1 116 ? 9.764 20.757 -11.877 1.00 86.06 116 VAL A C 1
ATOM 919 O O . VAL A 1 116 ? 9.212 19.927 -12.594 1.00 86.06 116 VAL A O 1
ATOM 922 N N . HIS A 1 117 ? 10.830 20.420 -11.145 1.00 81.56 117 HIS A N 1
ATOM 923 C CA . HIS A 1 117 ? 11.425 19.083 -11.173 1.00 81.56 117 HIS A CA 1
ATOM 924 C C . HIS A 1 117 ? 10.457 17.965 -10.738 1.00 81.56 117 HIS A C 1
ATOM 926 O O . HIS A 1 117 ? 9.805 18.043 -9.694 1.00 81.56 117 HIS A O 1
ATOM 932 N N . ILE A 1 118 ? 10.481 16.845 -11.475 1.00 80.88 118 ILE A N 1
ATOM 933 C CA . ILE A 1 118 ? 9.666 15.641 -11.217 1.00 80.88 118 ILE A CA 1
ATOM 934 C C . ILE A 1 118 ? 9.815 15.094 -9.789 1.00 80.88 118 ILE A C 1
ATOM 936 O O . ILE A 1 118 ? 8.860 14.572 -9.223 1.00 80.88 118 ILE A O 1
ATOM 940 N N . ALA A 1 119 ? 10.989 15.267 -9.173 1.00 86.00 119 ALA A N 1
ATOM 941 C CA . ALA A 1 119 ? 11.240 14.841 -7.799 1.00 86.00 119 ALA A CA 1
ATOM 942 C C . ALA A 1 119 ? 10.311 15.543 -6.793 1.00 86.00 119 ALA A C 1
ATOM 944 O O . ALA A 1 119 ? 9.786 14.887 -5.898 1.00 86.00 119 ALA A O 1
ATOM 945 N N . LEU A 1 120 ? 10.043 16.846 -6.967 1.00 88.19 120 LEU A N 1
ATOM 946 C CA . LEU A 1 120 ? 9.123 17.571 -6.086 1.00 88.19 120 LEU A CA 1
ATOM 947 C C . LEU A 1 120 ? 7.682 17.085 -6.268 1.00 88.19 120 LEU A C 1
ATOM 949 O O . LEU A 1 120 ? 6.954 16.939 -5.289 1.00 88.19 120 LEU A O 1
ATOM 953 N N . SER A 1 121 ? 7.288 16.781 -7.506 1.00 87.38 121 SER A N 1
ATOM 954 C CA . SER A 1 121 ? 5.955 16.239 -7.796 1.00 87.38 121 SER A CA 1
ATOM 955 C C . SER A 1 121 ? 5.724 14.906 -7.086 1.00 87.38 121 SER A C 1
ATOM 957 O O . SER A 1 121 ? 4.662 14.679 -6.514 1.00 87.38 121 SER A O 1
ATOM 959 N N . VAL A 1 122 ? 6.745 14.048 -7.060 1.00 90.19 122 VAL A N 1
ATOM 960 C CA . VAL A 1 122 ? 6.704 12.759 -6.360 1.00 90.19 122 VAL A CA 1
ATOM 961 C C . VAL A 1 122 ? 6.603 12.947 -4.841 1.00 90.19 122 VAL A C 1
ATOM 963 O O . VAL A 1 122 ? 5.789 12.284 -4.202 1.00 90.19 122 VAL A O 1
ATOM 966 N N . VAL A 1 123 ? 7.359 13.887 -4.260 1.00 92.88 123 VAL A N 1
ATOM 967 C CA . VAL A 1 123 ? 7.269 14.224 -2.823 1.00 92.88 123 VAL A CA 1
ATOM 968 C C . VAL A 1 123 ? 5.854 14.689 -2.461 1.00 92.88 123 VAL A C 1
ATOM 970 O O . VAL A 1 123 ? 5.273 14.223 -1.480 1.00 92.88 123 VAL A O 1
ATOM 973 N N . LEU A 1 124 ? 5.275 15.581 -3.269 1.00 93.44 124 LEU A N 1
ATOM 974 C CA . LEU A 1 124 ? 3.922 16.091 -3.050 1.00 93.44 124 LEU A CA 1
ATOM 975 C C . LEU A 1 124 ? 2.861 14.999 -3.225 1.00 93.44 124 LEU A C 1
ATOM 977 O O . LEU A 1 124 ? 1.910 14.958 -2.448 1.00 93.44 124 LEU A O 1
ATOM 981 N N . ALA A 1 125 ? 3.042 14.076 -4.171 1.00 94.75 125 ALA A N 1
ATOM 982 C CA . ALA A 1 125 ? 2.151 12.932 -4.336 1.00 94.75 125 ALA A CA 1
ATOM 983 C C . ALA A 1 125 ? 2.150 12.017 -3.099 1.00 94.75 125 ALA A C 1
ATOM 985 O O . ALA A 1 125 ? 1.086 11.580 -2.663 1.00 94.75 125 ALA A O 1
ATOM 986 N N . VAL A 1 126 ? 3.318 11.754 -2.499 1.00 96.38 126 VAL A N 1
ATOM 987 C CA . VAL A 1 126 ? 3.415 10.993 -1.239 1.00 96.38 126 VAL A CA 1
ATOM 988 C C . VAL A 1 126 ? 2.695 11.733 -0.112 1.00 96.38 126 VAL A C 1
ATOM 990 O O . VAL A 1 126 ? 1.892 11.133 0.599 1.00 96.38 126 VAL A O 1
ATOM 993 N N . PHE A 1 127 ? 2.911 13.045 0.015 1.00 96.56 127 PHE A N 1
ATOM 994 C CA . PHE A 1 127 ? 2.235 13.858 1.027 1.00 96.56 127 PHE A CA 1
ATOM 995 C C . PHE A 1 127 ? 0.706 13.803 0.887 1.00 96.56 127 PHE A C 1
ATOM 997 O O . PHE A 1 127 ? 0.006 13.535 1.862 1.00 96.56 127 PHE A O 1
ATOM 1004 N N . VAL A 1 128 ? 0.181 13.974 -0.332 1.00 97.50 128 VAL A N 1
ATOM 1005 C CA . VAL A 1 128 ? -1.258 13.861 -0.612 1.00 97.50 128 VAL A CA 1
ATOM 1006 C C . VAL A 1 128 ? -1.778 12.467 -0.251 1.00 97.50 128 VAL A C 1
ATOM 1008 O O . VAL A 1 128 ? -2.814 12.358 0.406 1.00 97.50 128 VAL A O 1
ATOM 1011 N N . GLN A 1 129 ? -1.059 11.401 -0.610 1.00 96.94 129 GLN A N 1
ATOM 1012 C CA . GLN A 1 129 ? -1.445 10.032 -0.255 1.00 96.94 129 GLN A CA 1
ATOM 1013 C C . GLN A 1 129 ? -1.521 9.812 1.265 1.00 96.94 129 GLN A C 1
ATOM 1015 O O . GLN A 1 129 ? -2.476 9.197 1.746 1.00 96.94 129 GLN A O 1
ATOM 1020 N N . GLU A 1 130 ? -0.574 10.347 2.038 1.00 97.12 130 GLU A N 1
ATOM 1021 C CA . GLU A 1 130 ? -0.598 10.258 3.504 1.00 97.12 130 GLU A CA 1
ATOM 1022 C C . GLU A 1 130 ? -1.720 11.107 4.127 1.00 97.12 130 GLU A C 1
ATOM 1024 O O . GLU A 1 130 ? -2.407 10.646 5.043 1.00 97.12 130 GLU A O 1
ATOM 1029 N N . CYS A 1 131 ? -2.001 12.299 3.589 1.00 97.19 131 CYS A N 1
ATOM 1030 C CA . CYS A 1 131 ? -3.145 13.109 4.017 1.00 97.19 131 CYS A CA 1
ATOM 1031 C C . CYS A 1 131 ? -4.473 12.366 3.820 1.00 97.19 131 CYS A C 1
ATOM 1033 O O . CYS A 1 131 ? -5.295 12.307 4.737 1.00 97.19 131 CYS A O 1
ATOM 1035 N N . PHE A 1 132 ? -4.679 11.754 2.651 1.00 97.75 132 PHE A N 1
ATOM 1036 C CA . PHE A 1 132 ? -5.891 10.982 2.368 1.00 97.75 132 PHE A CA 1
ATOM 1037 C C . PHE A 1 132 ? -5.993 9.711 3.221 1.00 97.75 132 PHE A C 1
ATOM 1039 O O . PHE A 1 132 ? -7.100 9.319 3.594 1.00 97.75 132 PHE A O 1
ATOM 1046 N N . ARG A 1 133 ? -4.868 9.105 3.625 1.00 96.81 133 ARG A N 1
ATOM 1047 C CA . ARG A 1 133 ? -4.871 8.028 4.629 1.00 96.81 133 ARG A CA 1
ATOM 1048 C C . ARG A 1 133 ? -5.376 8.521 5.989 1.00 96.81 133 ARG A C 1
ATOM 1050 O O . ARG A 1 133 ? -6.150 7.819 6.640 1.00 96.81 133 ARG A O 1
ATOM 1057 N N . GLY A 1 134 ? -5.004 9.737 6.390 1.00 95.56 134 GLY A N 1
ATOM 1058 C CA . GLY A 1 134 ? -5.573 10.412 7.561 1.00 95.56 134 GLY A CA 1
ATOM 1059 C C . GLY A 1 134 ? -7.079 10.668 7.428 1.00 95.56 134 GLY A C 1
ATOM 1060 O O . GLY A 1 134 ? -7.842 10.364 8.346 1.00 95.56 134 GLY A O 1
ATOM 1061 N N . VAL A 1 135 ? -7.538 11.140 6.264 1.00 96.31 135 VAL A N 1
ATOM 1062 C CA . VAL A 1 135 ? -8.974 11.317 5.976 1.00 96.31 135 VAL A CA 1
ATOM 1063 C C . VAL A 1 135 ? -9.729 9.992 6.102 1.00 96.31 135 VAL A C 1
ATOM 1065 O O . VAL A 1 135 ? -10.767 9.942 6.762 1.00 96.31 135 VAL A O 1
ATOM 1068 N N . LEU A 1 136 ? -9.195 8.903 5.542 1.00 96.12 136 LEU A N 1
ATOM 1069 C CA . LEU A 1 136 ? -9.794 7.571 5.646 1.00 96.12 136 LEU A CA 1
ATOM 1070 C C . LEU A 1 136 ? -9.942 7.117 7.106 1.00 96.12 136 LEU A C 1
ATOM 1072 O O . LEU A 1 136 ? -10.997 6.606 7.487 1.00 96.12 136 LEU A O 1
ATOM 1076 N N . PHE A 1 137 ? -8.916 7.340 7.935 1.00 94.62 137 PHE A N 1
ATOM 1077 C CA . PHE A 1 137 ? -8.988 7.056 9.369 1.00 94.62 137 PHE A CA 1
ATOM 1078 C C . PHE A 1 137 ? -10.147 7.811 10.036 1.00 94.62 137 PHE A C 1
ATOM 1080 O O . PHE A 1 137 ? -10.955 7.203 10.743 1.00 94.62 137 PHE A O 1
ATOM 1087 N N . LEU A 1 138 ? -10.273 9.115 9.770 1.00 93.75 138 LEU A N 1
ATOM 1088 C CA . LEU A 1 138 ? -11.329 9.952 10.347 1.00 93.75 138 LEU A CA 1
ATOM 1089 C C . LEU A 1 138 ? -12.727 9.506 9.902 1.00 93.75 138 LEU A C 1
ATOM 1091 O O . LEU A 1 138 ? -13.641 9.427 10.728 1.00 93.75 138 LEU A O 1
ATOM 1095 N N . VAL A 1 139 ? -12.897 9.172 8.619 1.00 93.94 139 VAL A N 1
ATOM 1096 C CA . VAL A 1 139 ? -14.164 8.656 8.075 1.00 93.94 139 VAL A CA 1
ATOM 1097 C C . VAL A 1 139 ? -14.575 7.372 8.795 1.00 93.94 139 VAL A C 1
ATOM 1099 O O . VAL A 1 139 ? -15.732 7.232 9.202 1.00 93.94 139 VAL A O 1
ATOM 1102 N N . LEU A 1 140 ? -13.636 6.452 9.023 1.00 91.62 140 LEU A N 1
ATOM 1103 C CA . LEU A 1 140 ? -13.916 5.200 9.727 1.00 91.62 140 LEU A CA 1
ATOM 1104 C C . LEU A 1 140 ? -14.194 5.409 11.213 1.00 91.62 140 LEU A C 1
ATOM 1106 O O . LEU A 1 140 ? -15.128 4.809 11.744 1.00 91.62 140 LEU A O 1
ATOM 1110 N N . GLN A 1 141 ? -13.442 6.283 11.885 1.00 89.88 141 GLN A N 1
ATOM 1111 C CA . GLN A 1 141 ? -13.691 6.613 13.287 1.00 89.88 141 GLN A CA 1
ATOM 1112 C C . GLN A 1 141 ? -15.090 7.213 13.472 1.00 89.88 141 GLN A C 1
ATOM 1114 O O . GLN A 1 141 ? -15.829 6.814 14.376 1.00 89.88 141 GLN A O 1
ATOM 1119 N N . ARG A 1 142 ? -15.487 8.119 12.572 1.00 89.69 142 ARG A N 1
ATOM 1120 C CA . ARG A 1 142 ? -16.819 8.722 12.581 1.00 89.69 142 ARG A CA 1
ATOM 1121 C C . ARG A 1 142 ? -17.901 7.680 12.304 1.00 89.69 142 ARG A C 1
ATOM 1123 O O . ARG A 1 142 ? -18.883 7.626 13.036 1.00 89.69 142 ARG A O 1
ATOM 1130 N N . SER A 1 143 ? -17.690 6.801 11.326 1.00 88.75 143 SER A N 1
ATOM 1131 C CA . SER A 1 143 ? -18.629 5.717 10.998 1.00 88.75 143 SER A CA 1
ATOM 1132 C C . SER A 1 143 ? -18.843 4.756 12.175 1.00 88.75 143 SER A C 1
ATOM 1134 O O . SER A 1 143 ? -19.981 4.411 12.490 1.00 88.75 143 SER A O 1
ATOM 1136 N N . ARG A 1 144 ? -17.774 4.388 12.897 1.00 85.50 144 ARG A N 1
ATOM 1137 C CA . ARG A 1 144 ? -17.869 3.571 14.121 1.00 85.50 144 ARG A CA 1
ATOM 1138 C C . ARG A 1 144 ? -18.691 4.261 15.206 1.00 85.50 144 ARG A C 1
ATOM 1140 O O . ARG A 1 144 ? -19.566 3.628 15.788 1.00 85.50 144 ARG A O 1
ATOM 1147 N N . SER A 1 145 ? -18.428 5.546 15.452 1.00 85.12 145 SER A N 1
ATOM 1148 C CA . SER A 1 145 ? -19.159 6.328 16.456 1.00 85.12 145 SER A CA 1
ATOM 1149 C C . SER A 1 145 ? -20.651 6.430 16.131 1.00 85.12 145 SER A C 1
ATOM 1151 O O . SER A 1 145 ? -21.480 6.375 17.037 1.00 85.12 145 SER A O 1
ATOM 1153 N N . LEU A 1 146 ? -21.006 6.569 14.851 1.00 85.75 146 LEU A N 1
ATOM 1154 C CA . LEU A 1 146 ? -22.403 6.628 14.420 1.00 85.75 146 LEU A CA 1
ATOM 1155 C C . LEU A 1 146 ? -23.103 5.282 14.631 1.00 85.75 146 LEU A C 1
ATOM 1157 O O . LEU A 1 146 ? -24.171 5.224 15.235 1.00 85.75 146 LEU A O 1
ATOM 1161 N N . LEU A 1 147 ? -22.471 4.186 14.213 1.00 82.75 147 LEU A N 1
ATOM 1162 C CA . LEU A 1 147 ? -23.037 2.844 14.360 1.00 82.75 147 LEU A CA 1
ATOM 1163 C C . LEU A 1 147 ? -23.140 2.399 15.825 1.00 82.75 147 LEU A C 1
ATOM 1165 O O . LEU A 1 147 ? -24.073 1.675 16.177 1.00 82.75 147 LEU A O 1
ATOM 1169 N N . SER A 1 148 ? -22.240 2.863 16.702 1.00 81.94 148 SER A N 1
ATOM 1170 C CA . SER A 1 148 ? -22.340 2.586 18.139 1.00 81.94 148 SER A CA 1
ATOM 1171 C C . SER A 1 148 ? -23.544 3.258 18.793 1.00 81.94 148 SER A C 1
ATOM 1173 O O . SER A 1 148 ? -24.157 2.660 19.672 1.00 81.94 148 SER A O 1
ATOM 1175 N N . VAL A 1 149 ? -23.916 4.462 18.346 1.00 83.81 149 VAL A N 1
ATOM 1176 C CA . VAL A 1 149 ? -25.107 5.169 18.850 1.00 83.81 149 VAL A CA 1
ATOM 1177 C C . VAL A 1 149 ? -26.393 4.463 18.409 1.00 83.81 149 VAL A C 1
ATOM 1179 O O . VAL A 1 149 ? -27.362 4.431 19.159 1.00 83.81 149 VAL A O 1
ATOM 1182 N N . LEU A 1 150 ? -26.389 3.834 17.231 1.00 82.75 150 LEU A N 1
ATOM 1183 C CA . LEU A 1 150 ? -27.535 3.097 16.688 1.00 82.75 150 LEU A CA 1
ATOM 1184 C C . LEU A 1 150 ? -27.698 1.678 17.263 1.00 82.75 150 LEU A C 1
ATOM 1186 O O . LEU A 1 150 ? -28.606 0.957 16.859 1.00 82.75 150 LEU A O 1
ATOM 1190 N N . GLY A 1 151 ? -26.815 1.241 18.167 1.00 73.62 151 GLY A N 1
ATOM 1191 C CA . GLY A 1 151 ? -26.841 -0.117 18.724 1.00 73.62 151 GLY A CA 1
ATOM 1192 C C . GLY A 1 151 ? -26.493 -1.225 17.717 1.00 73.62 151 GLY A C 1
ATOM 1193 O O . GLY A 1 151 ? -26.596 -2.400 18.053 1.00 73.62 151 GLY A O 1
ATOM 1194 N N . GLN A 1 152 ? -26.049 -0.863 16.508 1.00 70.31 152 GLN A N 1
ATOM 1195 C CA . GLN A 1 152 ? -25.710 -1.775 15.405 1.00 70.31 152 GLN A CA 1
ATOM 1196 C C . GLN A 1 152 ? -24.203 -2.026 15.269 1.00 70.31 152 GLN A C 1
ATOM 1198 O O . GLN A 1 152 ? -23.739 -2.541 14.253 1.00 70.31 152 GLN A O 1
ATOM 1203 N N . ALA A 1 153 ? -23.407 -1.660 16.275 1.00 60.47 153 ALA A N 1
ATOM 1204 C CA . ALA A 1 153 ? -21.988 -1.998 16.318 1.00 60.47 153 ALA A CA 1
ATOM 1205 C C . ALA A 1 153 ? -21.804 -3.502 16.604 1.00 60.47 153 ALA A C 1
ATOM 1207 O O . ALA A 1 153 ? -21.332 -3.891 17.676 1.00 60.47 153 ALA A O 1
ATOM 1208 N N . GLU A 1 154 ? -22.201 -4.356 15.657 1.00 53.47 154 GLU A N 1
ATOM 1209 C CA . GLU A 1 154 ? -21.839 -5.769 15.671 1.00 53.47 154 GLU A CA 1
ATOM 1210 C C . GLU A 1 154 ? -20.309 -5.910 15.682 1.00 53.47 154 GLU A C 1
ATOM 1212 O O . GLU A 1 154 ? -19.570 -5.033 15.217 1.00 53.47 154 GLU A O 1
ATOM 1217 N N . GLY A 1 155 ? -19.821 -7.009 16.267 1.00 58.53 155 GLY A N 1
ATOM 1218 C CA . GLY A 1 155 ? -18.422 -7.211 16.670 1.00 58.53 155 GLY A CA 1
ATOM 1219 C C . GLY A 1 155 ? -17.354 -6.973 15.593 1.00 58.53 155 GLY A C 1
ATOM 1220 O O . GLY A 1 155 ? -16.199 -6.741 15.939 1.00 58.53 155 GLY A O 1
ATOM 1221 N N . VAL A 1 156 ? -17.738 -6.940 14.316 1.00 56.00 156 VAL A N 1
ATOM 1222 C CA . VAL A 1 156 ? -16.878 -6.671 13.156 1.00 56.00 156 VAL A CA 1
ATOM 1223 C C . VAL A 1 156 ? -16.292 -5.247 13.162 1.00 56.00 156 VAL A C 1
ATOM 1225 O O . VAL A 1 156 ? -15.124 -5.049 12.832 1.00 56.00 156 VAL A O 1
ATOM 1228 N N . LEU A 1 157 ? -17.042 -4.235 13.621 1.00 60.75 157 LEU A N 1
ATOM 1229 C CA . LEU A 1 157 ? -16.543 -2.849 13.721 1.00 60.75 157 LEU A CA 1
ATOM 1230 C C . LEU A 1 157 ? -15.672 -2.574 14.952 1.00 60.75 157 LEU A C 1
ATOM 1232 O O . LEU A 1 157 ? -15.088 -1.493 15.067 1.00 60.75 157 LEU A O 1
ATOM 1236 N N . ARG A 1 158 ? -15.567 -3.543 15.869 1.00 61.09 158 ARG A N 1
ATOM 1237 C CA . ARG A 1 158 ? -14.857 -3.379 17.144 1.00 61.09 158 ARG A CA 1
ATOM 1238 C C . ARG A 1 158 ? -13.360 -3.647 17.072 1.00 61.09 158 ARG A C 1
ATOM 1240 O O . ARG A 1 158 ? -12.672 -3.292 18.022 1.00 61.09 158 ARG A O 1
ATOM 1247 N N . GLN A 1 159 ? -12.848 -4.249 15.998 1.00 78.12 159 GLN A N 1
ATOM 1248 C CA . GLN A 1 159 ? -11.420 -4.549 15.858 1.00 78.12 159 GLN A CA 1
ATOM 1249 C C . GLN A 1 159 ? -10.729 -3.501 14.968 1.00 78.12 159 GLN A C 1
ATOM 1251 O O . GLN A 1 159 ? -10.626 -3.687 13.754 1.00 78.12 159 GLN A O 1
ATOM 1256 N N . PRO A 1 160 ? -10.245 -2.376 15.534 1.00 79.94 160 PRO A N 1
ATOM 1257 C CA . PRO A 1 160 ? -9.748 -1.247 14.753 1.00 79.94 160 PRO A CA 1
ATOM 1258 C C . PRO A 1 160 ? -8.533 -1.587 13.889 1.00 79.94 160 PRO A C 1
ATOM 1260 O O . PRO A 1 160 ? -8.398 -1.033 12.800 1.00 79.94 160 PRO A O 1
ATOM 1263 N N . LEU A 1 161 ? -7.685 -2.505 14.360 1.00 83.81 161 LEU A N 1
ATOM 1264 C CA . LEU A 1 161 ? -6.495 -2.965 13.644 1.00 83.81 161 LEU A CA 1
ATOM 1265 C C . LEU A 1 161 ? -6.848 -3.878 12.467 1.00 83.81 161 LEU A C 1
ATOM 1267 O O . LEU A 1 161 ? -6.275 -3.718 11.397 1.00 83.81 161 LEU A O 1
ATOM 1271 N N . TYR A 1 162 ? -7.847 -4.754 12.617 1.00 87.50 162 TYR A N 1
ATOM 1272 C CA . TYR A 1 162 ? -8.327 -5.587 11.512 1.00 87.50 162 TYR A CA 1
ATOM 1273 C C . TYR A 1 162 ? -8.855 -4.723 10.361 1.00 87.50 162 TYR A C 1
ATOM 1275 O O . TYR A 1 162 ? -8.514 -4.924 9.197 1.00 87.50 162 TYR A O 1
ATOM 1283 N N . GLN A 1 163 ? -9.619 -3.679 10.694 1.00 89.62 163 GLN A N 1
ATOM 1284 C CA . GLN A 1 163 ? -10.086 -2.712 9.704 1.00 89.62 163 GLN A CA 1
ATOM 1285 C C . GLN A 1 163 ? -8.937 -1.933 9.059 1.00 89.62 163 GLN A C 1
ATOM 1287 O O . GLN A 1 163 ? -8.987 -1.682 7.860 1.00 89.62 163 GLN A O 1
ATOM 1292 N N . ALA A 1 164 ? -7.889 -1.595 9.816 1.00 93.56 164 ALA A N 1
ATOM 1293 C CA . ALA A 1 164 ? -6.691 -0.968 9.261 1.00 93.56 164 ALA A CA 1
ATOM 1294 C C . ALA A 1 164 ? -6.001 -1.875 8.228 1.00 93.56 164 ALA A C 1
ATOM 1296 O O . ALA A 1 164 ? -5.612 -1.400 7.162 1.00 93.56 164 ALA A O 1
ATOM 1297 N N . THR A 1 165 ? -5.914 -3.183 8.497 1.00 94.69 165 THR A N 1
ATOM 1298 C CA . THR A 1 165 ? -5.392 -4.171 7.542 1.00 94.69 165 THR A CA 1
ATOM 1299 C C . THR A 1 165 ? -6.237 -4.219 6.269 1.00 94.69 165 THR A C 1
ATOM 1301 O O . THR A 1 165 ? -5.681 -4.159 5.176 1.00 94.69 165 THR A O 1
ATOM 1304 N N . VAL A 1 166 ? -7.570 -4.255 6.388 1.00 95.75 166 VAL A N 1
ATOM 1305 C CA . VAL A 1 166 ? -8.488 -4.227 5.232 1.00 95.75 166 VAL A CA 1
ATOM 1306 C C . VAL A 1 166 ? -8.333 -2.932 4.427 1.00 95.75 166 VAL A C 1
ATOM 1308 O O . VAL A 1 166 ? -8.292 -2.965 3.197 1.00 95.75 166 VAL A O 1
ATOM 1311 N N . CYS A 1 167 ? -8.186 -1.789 5.101 1.00 97.00 167 CYS A N 1
ATOM 1312 C CA . CYS A 1 167 ? -7.942 -0.512 4.439 1.00 97.00 167 CYS A CA 1
ATOM 1313 C C . CYS A 1 167 ? -6.633 -0.509 3.655 1.00 97.00 167 CYS A C 1
ATOM 1315 O O . CYS A 1 167 ? -6.630 -0.130 2.482 1.00 97.00 167 CYS A O 1
ATOM 1317 N N . GLY A 1 168 ? -5.545 -0.945 4.291 1.00 97.31 168 GLY A N 1
ATOM 1318 C CA . GLY A 1 168 ? -4.234 -1.027 3.661 1.00 97.31 168 GLY A CA 1
ATOM 1319 C C . GLY A 1 168 ? -4.215 -2.006 2.491 1.00 97.31 168 GLY A C 1
ATOM 1320 O O . GLY A 1 168 ? -3.595 -1.715 1.474 1.00 97.31 168 GLY A O 1
ATOM 1321 N N . LEU A 1 169 ? -4.975 -3.101 2.583 1.00 97.44 169 LEU A N 1
ATOM 1322 C CA . LEU A 1 169 ? -5.158 -4.052 1.491 1.00 97.44 169 LEU A CA 1
ATOM 1323 C C . LEU A 1 169 ? -5.842 -3.399 0.278 1.00 97.44 169 LEU A C 1
ATOM 1325 O O . LEU A 1 169 ? -5.383 -3.584 -0.848 1.00 97.44 169 LEU A O 1
ATOM 1329 N N . GLY A 1 170 ? -6.902 -2.611 0.491 1.00 97.56 170 GLY A N 1
ATOM 1330 C CA . GLY A 1 170 ? -7.585 -1.886 -0.589 1.00 97.56 170 GLY A CA 1
ATOM 1331 C C . GLY A 1 170 ? -6.710 -0.816 -1.241 1.00 97.56 170 GLY A C 1
ATOM 1332 O O . GLY A 1 170 ? -6.603 -0.783 -2.465 1.00 97.56 170 GLY A O 1
ATOM 1333 N N . ILE A 1 171 ? -6.009 -0.013 -0.431 1.00 98.06 171 ILE A N 1
ATOM 1334 C CA . ILE A 1 171 ? -5.040 0.984 -0.915 1.00 98.06 171 ILE A CA 1
ATOM 1335 C C . ILE A 1 171 ? -3.949 0.289 -1.739 1.00 98.06 171 ILE A C 1
ATOM 1337 O O . ILE A 1 171 ? -3.752 0.613 -2.907 1.00 98.06 171 ILE A O 1
ATOM 1341 N N . GLY A 1 172 ? -3.288 -0.716 -1.158 1.00 97.62 172 GLY A N 1
ATOM 1342 C CA . GLY A 1 172 ? -2.181 -1.418 -1.793 1.00 97.62 172 GLY A CA 1
ATOM 1343 C C . GLY A 1 172 ? -2.579 -2.112 -3.092 1.00 97.62 172 GLY A C 1
ATOM 1344 O O . GLY A 1 172 ? -1.813 -2.077 -4.050 1.00 97.62 172 GLY A O 1
ATOM 1345 N N . THR A 1 173 ? -3.764 -2.732 -3.151 1.00 97.81 173 THR A N 1
ATOM 1346 C CA . THR A 1 173 ? -4.224 -3.448 -4.358 1.00 97.81 173 THR A CA 1
ATOM 1347 C C . THR A 1 173 ? -4.367 -2.493 -5.542 1.00 97.81 173 THR A C 1
ATOM 1349 O O . THR A 1 173 ? -3.970 -2.823 -6.661 1.00 97.81 173 THR A O 1
ATOM 1352 N N . PHE A 1 174 ? -4.894 -1.290 -5.307 1.00 95.56 174 PHE A N 1
ATOM 1353 C CA . PHE A 1 174 ? -5.049 -0.291 -6.362 1.00 95.56 174 PHE A CA 1
ATOM 1354 C C . PHE A 1 174 ? -3.727 0.399 -6.705 1.00 95.56 174 PHE A C 1
ATOM 1356 O O . PHE A 1 174 ? -3.457 0.566 -7.895 1.00 95.56 174 PHE A O 1
ATOM 1363 N N . THR A 1 175 ? -2.852 0.666 -5.727 1.00 96.69 175 THR A N 1
ATOM 1364 C CA . THR A 1 175 ? -1.470 1.089 -6.013 1.00 96.69 175 THR A CA 1
ATOM 1365 C C . THR A 1 175 ? -0.773 0.087 -6.930 1.00 96.69 175 THR A C 1
ATOM 1367 O O . THR A 1 175 ? -0.213 0.472 -7.956 1.00 96.69 175 THR A O 1
ATOM 1370 N N . ALA A 1 176 ? -0.854 -1.207 -6.606 1.00 96.81 176 ALA A N 1
ATOM 1371 C CA . ALA A 1 176 ? -0.228 -2.262 -7.391 1.00 96.81 176 ALA A CA 1
ATOM 1372 C C . ALA A 1 176 ? -0.804 -2.360 -8.806 1.00 96.81 176 ALA A C 1
ATOM 1374 O O . ALA A 1 176 ? -0.060 -2.469 -9.781 1.00 96.81 176 ALA A O 1
ATOM 1375 N N . SER A 1 177 ? -2.129 -2.253 -8.921 1.00 95.12 177 SER A N 1
ATOM 1376 C CA . SER A 1 177 ? -2.822 -2.277 -10.208 1.00 95.12 177 SER A CA 1
ATOM 1377 C C . SER A 1 177 ? -2.348 -1.151 -11.121 1.00 95.12 177 SER A C 1
ATOM 1379 O O . SER A 1 177 ? -1.967 -1.408 -12.263 1.00 95.12 177 SER A O 1
ATOM 1381 N N . PHE A 1 178 ? -2.294 0.084 -10.622 1.00 93.81 178 PHE A N 1
ATOM 1382 C CA . PHE A 1 178 ? -1.827 1.225 -11.412 1.00 93.81 178 PHE A CA 1
ATOM 1383 C C . PHE A 1 178 ? -0.335 1.140 -11.749 1.00 93.81 178 PHE A C 1
ATOM 1385 O O . PHE A 1 178 ? 0.050 1.491 -12.864 1.0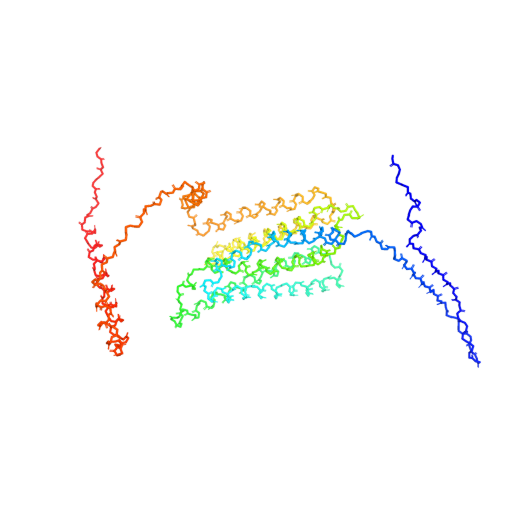0 93.81 178 PHE A O 1
ATOM 1392 N N . ALA A 1 179 ? 0.492 0.637 -10.830 1.00 93.06 179 ALA A N 1
ATOM 1393 C CA . ALA A 1 179 ? 1.932 0.519 -11.038 1.00 93.06 179 ALA A CA 1
ATOM 1394 C C . ALA A 1 179 ? 2.300 -0.480 -12.151 1.00 93.06 179 ALA A C 1
ATOM 1396 O O . ALA A 1 179 ? 3.186 -0.193 -12.955 1.00 93.06 179 ALA A O 1
ATOM 1397 N N . ILE A 1 180 ? 1.615 -1.629 -12.234 1.00 92.38 180 ILE A N 1
ATOM 1398 C CA . ILE A 1 180 ? 2.002 -2.708 -13.160 1.00 92.38 180 ILE A CA 1
ATOM 1399 C C . ILE A 1 180 ? 1.225 -2.714 -14.487 1.00 92.38 180 ILE A C 1
ATOM 1401 O O . ILE A 1 180 ? 1.713 -3.268 -15.469 1.00 92.38 180 ILE A O 1
ATOM 1405 N N . SER A 1 181 ? 0.042 -2.088 -14.566 1.00 91.62 181 SER A N 1
ATOM 1406 C CA . SER A 1 181 ? -0.860 -2.212 -15.733 1.00 91.62 181 SER A CA 1
ATOM 1407 C C . SER A 1 181 ? -0.201 -1.860 -17.068 1.00 91.62 181 SER A C 1
ATOM 1409 O O . SER A 1 181 ? -0.292 -2.621 -18.033 1.00 91.62 181 SER A O 1
ATOM 1411 N N . ASN A 1 182 ? 0.498 -0.723 -17.126 1.00 89.38 182 ASN A N 1
ATOM 1412 C CA . ASN A 1 182 ? 1.179 -0.301 -18.350 1.00 89.38 182 ASN A CA 1
ATOM 1413 C C . ASN A 1 182 ? 2.287 -1.282 -18.738 1.00 89.38 182 ASN A C 1
ATOM 1415 O O . ASN A 1 182 ? 2.436 -1.599 -19.915 1.00 89.38 182 ASN A O 1
ATOM 1419 N N . MET A 1 183 ? 3.018 -1.794 -17.749 1.00 87.81 183 MET A N 1
ATOM 1420 C CA . MET A 1 183 ? 4.097 -2.748 -17.962 1.00 87.81 183 MET A CA 1
ATOM 1421 C C . MET A 1 183 ? 3.574 -4.079 -18.510 1.00 87.81 183 MET A C 1
ATOM 1423 O O . MET A 1 183 ? 4.068 -4.545 -19.530 1.00 87.81 183 MET A O 1
ATOM 1427 N N . LEU A 1 184 ? 2.518 -4.650 -17.919 1.00 88.31 184 LEU A N 1
ATOM 1428 C CA . LEU A 1 184 ? 1.916 -5.900 -18.408 1.00 88.31 184 LEU A CA 1
ATOM 1429 C C . LEU A 1 184 ? 1.452 -5.784 -19.863 1.00 88.31 184 LEU A C 1
ATOM 1431 O O . LEU A 1 184 ? 1.631 -6.715 -20.644 1.00 88.31 184 LEU A O 1
ATOM 1435 N N . ARG A 1 185 ? 0.907 -4.622 -20.249 1.00 87.50 185 ARG A N 1
ATOM 1436 C CA . ARG A 1 185 ? 0.529 -4.360 -21.642 1.00 87.50 185 ARG A CA 1
ATOM 1437 C C . ARG A 1 185 ? 1.739 -4.386 -22.580 1.00 87.50 185 ARG A C 1
ATOM 1439 O O . ARG A 1 185 ? 1.608 -4.838 -23.712 1.00 87.50 185 ARG A O 1
ATOM 1446 N N . HIS A 1 186 ? 2.891 -3.885 -22.138 1.00 83.88 186 HIS A N 1
ATOM 1447 C CA . HIS A 1 186 ? 4.119 -3.916 -22.932 1.00 83.88 186 HIS A CA 1
ATOM 1448 C C . HIS A 1 186 ? 4.697 -5.331 -23.056 1.00 83.88 186 HIS A C 1
ATOM 1450 O O . HIS A 1 186 ? 5.125 -5.700 -24.145 1.00 83.88 186 HIS A O 1
ATOM 1456 N N . LEU A 1 187 ? 4.628 -6.133 -21.991 1.00 85.44 187 LEU A N 1
ATOM 1457 C CA . LEU A 1 187 ? 5.110 -7.521 -21.979 1.00 85.44 187 LEU A CA 1
ATOM 1458 C C . LEU A 1 187 ? 4.225 -8.487 -22.778 1.00 85.44 187 LEU A C 1
ATOM 1460 O O . LEU A 1 187 ? 4.675 -9.556 -23.168 1.00 85.44 187 LEU A O 1
ATOM 1464 N N . ALA A 1 188 ? 2.966 -8.123 -23.038 1.00 83.94 188 ALA A N 1
ATOM 1465 C CA . ALA A 1 188 ? 2.071 -8.926 -23.871 1.00 83.94 188 ALA A CA 1
ATOM 1466 C C . ALA A 1 188 ? 2.464 -8.923 -25.363 1.00 83.94 188 ALA A C 1
ATOM 1468 O O . ALA A 1 188 ? 1.951 -9.729 -26.139 1.00 83.94 188 ALA A O 1
ATOM 1469 N N . GLY A 1 189 ? 3.344 -8.006 -25.782 1.00 80.19 189 GLY A N 1
ATOM 1470 C CA . GLY A 1 189 ? 3.908 -7.997 -27.129 1.00 80.19 189 GLY A CA 1
ATOM 1471 C C . GLY A 1 189 ? 5.026 -9.035 -27.298 1.00 80.19 189 GLY A C 1
ATOM 1472 O O . GLY A 1 189 ? 5.557 -9.525 -26.312 1.00 80.19 189 GLY A O 1
ATOM 1473 N N . PRO A 1 190 ? 5.436 -9.349 -28.538 1.00 77.75 190 PRO A N 1
ATOM 1474 C CA . PRO A 1 190 ? 6.497 -10.324 -28.826 1.00 77.75 190 PRO A CA 1
ATOM 1475 C C . PRO A 1 190 ? 7.917 -9.849 -28.453 1.00 77.75 190 PRO A C 1
ATOM 1477 O O . PRO A 1 190 ? 8.882 -10.567 -28.691 1.00 77.75 190 PRO A O 1
ATOM 1480 N N . GLY A 1 191 ? 8.071 -8.627 -27.933 1.00 72.06 191 GLY A N 1
ATOM 1481 C CA . GLY A 1 191 ? 9.364 -8.040 -27.582 1.00 72.06 191 GLY A CA 1
ATOM 1482 C C . GLY A 1 191 ? 9.579 -8.001 -26.073 1.00 72.06 191 GLY A C 1
ATOM 1483 O O . GLY A 1 191 ? 8.674 -7.613 -25.338 1.00 72.06 191 GLY A O 1
ATOM 1484 N N . SER A 1 192 ? 10.790 -8.344 -25.631 1.00 72.56 192 SER A N 1
ATOM 1485 C CA . SER A 1 192 ? 11.236 -8.131 -24.250 1.00 72.56 192 SER A CA 1
ATOM 1486 C C . SER A 1 192 ? 12.038 -6.827 -24.125 1.00 72.56 192 SER A C 1
ATOM 1488 O O . SER A 1 192 ? 12.418 -6.201 -25.121 1.00 72.56 192 SER A O 1
ATOM 1490 N N . VAL A 1 193 ? 12.261 -6.380 -22.891 1.00 76.81 193 VAL A N 1
ATOM 1491 C CA . VAL A 1 193 ? 13.087 -5.200 -22.597 1.00 76.81 193 VAL A CA 1
ATOM 1492 C C . VAL A 1 193 ? 14.565 -5.470 -22.923 1.00 76.81 193 VAL A C 1
ATOM 1494 O O . VAL A 1 193 ? 15.005 -6.614 -22.910 1.00 76.81 193 VAL A O 1
ATOM 1497 N N . GLY A 1 194 ? 15.348 -4.420 -23.191 1.00 74.75 194 GLY A N 1
ATOM 1498 C CA . GLY A 1 194 ? 16.814 -4.532 -23.296 1.00 74.75 194 GLY A CA 1
ATOM 1499 C C . GLY A 1 194 ? 17.439 -4.225 -24.658 1.00 74.75 194 GLY A C 1
ATOM 1500 O O . GLY A 1 194 ? 18.660 -4.136 -24.754 1.00 74.75 194 GLY A O 1
ATOM 1501 N N . ILE A 1 195 ? 16.643 -3.939 -25.696 1.00 76.00 195 ILE A N 1
ATOM 1502 C CA . ILE A 1 195 ? 17.160 -3.554 -27.030 1.00 76.00 195 ILE A CA 1
ATOM 1503 C C . ILE A 1 195 ? 18.067 -2.307 -26.965 1.00 76.00 195 ILE A C 1
ATOM 1505 O O . ILE A 1 195 ? 19.027 -2.194 -27.724 1.00 76.00 195 ILE A O 1
ATOM 1509 N N . SER A 1 196 ? 17.797 -1.392 -26.031 1.00 76.69 196 SER A N 1
ATOM 1510 C CA . SER A 1 196 ? 18.563 -0.152 -25.829 1.00 76.69 196 SER A CA 1
ATOM 1511 C C . SER A 1 196 ? 19.685 -0.270 -24.784 1.00 76.69 196 SER A C 1
ATOM 1513 O O . SER A 1 196 ? 20.235 0.749 -24.370 1.00 76.69 196 SER A O 1
ATOM 1515 N N . GLY A 1 197 ? 20.027 -1.488 -24.338 1.00 73.88 197 GLY A N 1
ATOM 1516 C CA . GLY A 1 197 ? 21.004 -1.726 -23.267 1.00 73.88 197 GLY A CA 1
ATOM 1517 C C . GLY A 1 197 ? 20.420 -1.702 -21.848 1.00 73.88 197 GLY A C 1
ATOM 1518 O O . GLY A 1 197 ? 21.177 -1.694 -20.878 1.00 73.88 197 GLY A O 1
ATOM 1519 N N . ASP A 1 198 ? 19.090 -1.696 -21.719 1.00 78.19 198 ASP A N 1
ATOM 1520 C CA . ASP A 1 198 ? 18.406 -1.838 -20.431 1.00 78.19 198 ASP A CA 1
ATOM 1521 C C . ASP A 1 198 ? 18.529 -3.274 -19.885 1.00 78.19 198 ASP A C 1
ATOM 1523 O O . ASP A 1 198 ? 18.617 -4.224 -20.665 1.00 78.19 198 ASP A O 1
ATOM 1527 N N . PRO A 1 199 ? 18.498 -3.485 -18.558 1.00 78.25 199 PRO A N 1
ATOM 1528 C CA . PRO A 1 199 ? 18.559 -4.834 -18.003 1.00 78.25 199 PRO A CA 1
ATOM 1529 C C . PRO A 1 199 ? 17.328 -5.680 -18.359 1.00 78.25 199 PRO A C 1
ATOM 1531 O O . PRO A 1 199 ? 16.193 -5.266 -18.122 1.00 78.25 199 PRO A O 1
ATOM 1534 N N . GLU A 1 200 ? 17.556 -6.912 -18.820 1.00 81.38 200 GLU A N 1
ATOM 1535 C CA . GLU A 1 200 ? 16.501 -7.868 -19.207 1.00 81.38 200 GLU A CA 1
ATOM 1536 C C . GLU A 1 200 ? 15.550 -8.223 -18.047 1.00 81.38 200 GLU A C 1
ATOM 1538 O O . GLU A 1 200 ? 14.374 -8.499 -18.245 1.00 81.38 200 GLU A O 1
ATOM 1543 N N . PHE A 1 201 ? 16.027 -8.155 -16.800 1.00 83.12 201 PHE A N 1
ATOM 1544 C CA . PHE A 1 201 ? 15.251 -8.494 -15.601 1.00 83.12 201 PHE A CA 1
ATOM 1545 C C . PHE A 1 201 ? 14.325 -7.370 -15.094 1.00 83.12 201 PHE A C 1
ATOM 1547 O O . PHE A 1 201 ? 13.696 -7.514 -14.041 1.00 83.12 201 PHE A O 1
ATOM 1554 N N . LEU A 1 202 ? 14.238 -6.233 -15.792 1.00 84.62 202 LEU A N 1
ATOM 1555 C CA . LEU A 1 202 ? 13.396 -5.093 -15.401 1.00 84.62 202 LEU A CA 1
ATOM 1556 C C . LEU A 1 202 ? 11.919 -5.468 -15.118 1.00 84.62 202 LEU A C 1
ATOM 1558 O O . LEU A 1 202 ? 11.379 -4.964 -14.131 1.00 84.62 202 LEU A O 1
ATOM 1562 N N . PRO A 1 203 ? 11.267 -6.373 -15.876 1.00 88.56 203 PRO A N 1
ATOM 1563 C CA . PRO A 1 203 ? 9.890 -6.810 -15.626 1.00 88.56 203 PRO A CA 1
ATOM 1564 C C . PRO A 1 203 ? 9.725 -7.522 -14.281 1.00 88.56 203 PRO A C 1
ATOM 1566 O O . PRO A 1 203 ? 8.794 -7.241 -13.516 1.00 88.56 203 PRO A O 1
ATOM 1569 N N . LEU A 1 204 ? 10.688 -8.383 -13.945 1.00 89.25 204 LEU A N 1
ATOM 1570 C CA . LEU A 1 204 ? 10.737 -9.084 -12.668 1.00 89.25 204 LEU A CA 1
ATOM 1571 C C . LEU A 1 204 ? 10.945 -8.103 -11.507 1.00 89.25 204 LEU A C 1
ATOM 1573 O O . LEU A 1 204 ? 10.249 -8.174 -10.495 1.00 89.25 204 LEU A O 1
ATOM 1577 N N . VAL A 1 205 ? 11.865 -7.152 -11.675 1.00 89.81 205 VAL A N 1
ATOM 1578 C CA . VAL A 1 205 ? 12.154 -6.104 -10.687 1.00 89.81 205 VAL A CA 1
ATOM 1579 C C . VAL A 1 205 ? 10.942 -5.213 -10.442 1.00 89.81 205 VAL A C 1
ATOM 1581 O O . VAL A 1 205 ? 10.586 -4.973 -9.288 1.00 89.81 205 VAL A O 1
ATOM 1584 N N . ALA A 1 206 ? 10.281 -4.757 -11.507 1.00 91.62 206 ALA A N 1
ATOM 1585 C CA . ALA A 1 206 ? 9.076 -3.943 -11.414 1.00 91.62 206 ALA A CA 1
ATOM 1586 C C . ALA A 1 206 ? 7.957 -4.691 -10.675 1.00 91.62 206 ALA A C 1
ATOM 1588 O O . ALA A 1 206 ? 7.314 -4.122 -9.791 1.00 91.62 206 ALA A O 1
ATOM 1589 N N . SER A 1 207 ? 7.771 -5.978 -10.975 1.00 94.81 207 SER A N 1
ATOM 1590 C CA . SER A 1 207 ? 6.776 -6.829 -10.313 1.00 94.81 207 SER A CA 1
ATOM 1591 C C . SER A 1 207 ? 7.086 -7.029 -8.827 1.00 94.81 207 SER A C 1
ATOM 1593 O O . SER A 1 207 ? 6.214 -6.835 -7.980 1.00 94.81 207 SER A O 1
ATOM 1595 N N . ALA A 1 208 ? 8.339 -7.339 -8.482 1.00 94.75 208 ALA A N 1
ATOM 1596 C CA . ALA A 1 208 ? 8.768 -7.522 -7.095 1.00 94.75 208 ALA A CA 1
ATOM 1597 C C . ALA A 1 208 ? 8.659 -6.229 -6.270 1.00 94.75 208 ALA A C 1
ATOM 1599 O O . ALA A 1 208 ? 8.233 -6.259 -5.116 1.00 94.75 208 ALA A O 1
ATOM 1600 N N . LEU A 1 209 ? 9.013 -5.085 -6.860 1.00 95.12 209 LEU A N 1
ATOM 1601 C CA . LEU A 1 209 ? 8.883 -3.779 -6.220 1.00 95.12 209 LEU A CA 1
ATOM 1602 C C . LEU A 1 209 ? 7.409 -3.392 -6.039 1.00 95.12 209 LEU A C 1
ATOM 1604 O O . LEU A 1 209 ? 7.030 -2.885 -4.987 1.00 95.12 209 LEU A O 1
ATOM 1608 N N . THR A 1 210 ? 6.560 -3.691 -7.024 1.00 97.12 210 THR A N 1
ATOM 1609 C CA . THR A 1 210 ? 5.111 -3.464 -6.929 1.00 97.12 210 THR A CA 1
ATOM 1610 C C . THR A 1 210 ? 4.494 -4.283 -5.793 1.00 97.12 210 THR A C 1
ATOM 1612 O O . THR A 1 210 ? 3.720 -3.746 -4.999 1.00 97.12 210 THR A O 1
ATOM 1615 N N . LEU A 1 211 ? 4.881 -5.558 -5.663 1.00 97.38 211 LEU A N 1
ATOM 1616 C CA . LEU A 1 211 ? 4.473 -6.398 -4.535 1.00 97.38 211 LEU A CA 1
ATOM 1617 C C . LEU A 1 211 ? 4.951 -5.818 -3.192 1.00 97.38 211 LEU A C 1
ATOM 1619 O O . LEU A 1 211 ? 4.190 -5.808 -2.224 1.00 97.38 211 LEU A O 1
ATOM 1623 N N . ALA A 1 212 ? 6.180 -5.296 -3.128 1.00 97.06 212 ALA A N 1
ATOM 1624 C CA . ALA A 1 212 ? 6.688 -4.649 -1.921 1.00 97.06 212 ALA A CA 1
ATOM 1625 C C . ALA A 1 212 ? 5.847 -3.420 -1.533 1.00 97.06 212 ALA A C 1
ATOM 1627 O O . ALA A 1 212 ? 5.425 -3.317 -0.383 1.00 97.06 212 ALA A O 1
ATOM 1628 N N . PHE A 1 213 ? 5.524 -2.528 -2.478 1.00 97.25 213 PHE A N 1
ATOM 1629 C CA . PHE A 1 213 ? 4.668 -1.358 -2.217 1.00 97.25 213 PHE A CA 1
ATOM 1630 C C . PHE A 1 213 ? 3.242 -1.741 -1.799 1.00 97.25 213 PHE A C 1
ATOM 1632 O O . PHE A 1 213 ? 2.660 -1.098 -0.923 1.00 97.25 213 PHE A O 1
ATOM 1639 N N . PHE A 1 214 ? 2.691 -2.816 -2.365 1.00 98.06 214 PHE A N 1
ATOM 1640 C CA . PHE A 1 214 ? 1.429 -3.388 -1.900 1.00 98.06 214 PHE A CA 1
ATOM 1641 C C . PHE A 1 214 ? 1.490 -3.760 -0.406 1.00 98.06 214 PHE A C 1
ATOM 1643 O O . PHE A 1 214 ? 0.622 -3.348 0.368 1.00 98.06 214 PHE A O 1
ATOM 1650 N N . LEU A 1 215 ? 2.530 -4.487 0.016 1.00 97.12 215 LEU A N 1
ATOM 1651 C CA . LEU A 1 215 ? 2.707 -4.897 1.413 1.00 97.12 215 LEU A CA 1
ATOM 1652 C C . LEU A 1 215 ? 3.015 -3.708 2.336 1.00 97.12 215 LEU A C 1
ATOM 1654 O O . LEU A 1 215 ? 2.482 -3.644 3.447 1.00 97.12 215 LEU A O 1
ATOM 1658 N N . HIS A 1 216 ? 3.803 -2.739 1.867 1.00 97.50 216 HIS A N 1
ATOM 1659 C CA . HIS A 1 216 ? 4.054 -1.492 2.586 1.00 97.50 216 HIS A CA 1
ATOM 1660 C C . HIS A 1 216 ? 2.752 -0.758 2.893 1.00 97.50 216 HIS A C 1
ATOM 1662 O O . HIS A 1 216 ? 2.532 -0.369 4.034 1.00 97.50 216 HIS A O 1
ATOM 1668 N N . HIS A 1 217 ? 1.833 -0.629 1.931 1.00 97.81 217 HIS A N 1
ATOM 1669 C CA . HIS A 1 217 ? 0.548 0.022 2.185 1.00 97.81 217 HIS A CA 1
ATOM 1670 C C . HIS A 1 217 ? -0.279 -0.671 3.273 1.00 97.81 217 HIS A C 1
ATOM 1672 O O . HIS A 1 217 ? -0.981 0.014 4.025 1.00 97.81 217 HIS A O 1
ATOM 1678 N N . ILE A 1 218 ? -0.171 -1.995 3.417 1.00 97.12 218 ILE A N 1
ATOM 1679 C CA . ILE A 1 218 ? -0.780 -2.719 4.537 1.00 97.12 218 ILE A CA 1
ATOM 1680 C C . ILE A 1 218 ? -0.103 -2.323 5.855 1.00 97.12 218 ILE A C 1
ATOM 1682 O O . ILE A 1 218 ? -0.789 -1.870 6.775 1.00 97.12 218 ILE A O 1
ATOM 1686 N N . ALA A 1 219 ? 1.225 -2.446 5.938 1.00 96.44 219 ALA A N 1
ATOM 1687 C CA . ALA A 1 219 ? 1.990 -2.144 7.149 1.00 96.44 219 ALA A CA 1
ATOM 1688 C C . ALA A 1 219 ? 1.818 -0.681 7.588 1.00 96.44 219 ALA A C 1
ATOM 1690 O O . ALA A 1 219 ? 1.431 -0.408 8.726 1.00 96.44 219 ALA A O 1
ATOM 1691 N N . TRP A 1 220 ? 2.005 0.258 6.663 1.00 97.38 220 TRP A N 1
ATOM 1692 C CA . TRP A 1 220 ? 1.823 1.685 6.881 1.00 97.38 220 TRP A CA 1
ATOM 1693 C C . TRP A 1 220 ? 0.422 2.027 7.372 1.00 97.38 220 TRP A C 1
ATOM 1695 O O . TRP A 1 220 ? 0.277 2.811 8.304 1.00 97.38 220 TRP A O 1
ATOM 1705 N N . THR A 1 221 ? -0.624 1.426 6.799 1.00 96.88 221 THR A N 1
ATOM 1706 C CA . THR A 1 221 ? -1.996 1.713 7.242 1.00 96.88 221 THR A CA 1
ATOM 1707 C C . THR A 1 221 ? -2.242 1.215 8.664 1.00 96.88 221 THR A C 1
ATOM 1709 O O . THR A 1 221 ? -2.828 1.944 9.465 1.00 96.88 221 THR A O 1
ATOM 1712 N N . VAL A 1 222 ? -1.743 0.026 9.017 1.00 94.88 222 VAL A N 1
ATOM 1713 C CA . VAL A 1 222 ? -1.833 -0.517 10.383 1.00 94.88 222 VAL A CA 1
ATOM 1714 C C . VAL A 1 222 ? -1.097 0.378 11.386 1.00 94.88 222 VAL A C 1
ATOM 1716 O O . VAL A 1 222 ? -1.682 0.769 12.400 1.00 94.88 222 VAL A O 1
ATOM 1719 N N . ILE A 1 223 ? 0.152 0.752 11.089 1.00 94.81 223 ILE A N 1
ATOM 1720 C CA . ILE A 1 223 ? 0.981 1.603 11.956 1.00 94.81 223 ILE A CA 1
ATOM 1721 C C . ILE A 1 223 ? 0.342 2.989 12.119 1.00 94.81 223 ILE A C 1
ATOM 1723 O O . ILE A 1 223 ? 0.199 3.480 13.242 1.00 94.81 223 ILE A O 1
ATOM 1727 N N . THR A 1 224 ? -0.105 3.602 11.021 1.00 94.75 224 THR A N 1
ATOM 1728 C CA . THR A 1 224 ? -0.729 4.929 11.030 1.00 94.75 224 THR A CA 1
ATOM 1729 C C . THR A 1 224 ? -2.041 4.938 11.810 1.00 94.75 224 THR A C 1
ATOM 1731 O O . THR A 1 224 ? -2.253 5.824 12.636 1.00 94.75 224 THR A O 1
ATOM 1734 N N . PHE A 1 225 ? -2.914 3.944 11.620 1.00 93.81 225 PHE A N 1
ATOM 1735 C CA . PHE A 1 225 ? -4.189 3.881 12.345 1.00 93.81 225 PHE A CA 1
ATOM 1736 C C . PHE A 1 225 ? -3.979 3.643 13.842 1.00 93.81 225 PHE A C 1
ATOM 1738 O O . PHE A 1 225 ? -4.698 4.219 14.660 1.00 93.81 225 PHE A O 1
ATOM 1745 N N . HIS A 1 226 ? -2.981 2.835 14.214 1.00 91.62 226 HIS A N 1
ATOM 1746 C CA . HIS A 1 226 ? -2.587 2.690 15.612 1.00 91.62 226 HIS A CA 1
ATOM 1747 C C . HIS A 1 226 ? -2.037 4.002 16.191 1.00 91.62 226 HIS A C 1
ATOM 1749 O O . HIS A 1 226 ? -2.354 4.364 17.324 1.00 91.62 226 HIS A O 1
ATOM 1755 N N . GLY A 1 227 ? -1.244 4.731 15.404 1.00 90.94 227 GLY A N 1
ATOM 1756 C CA . GLY A 1 227 ? -0.717 6.043 15.762 1.00 90.94 227 GLY A CA 1
ATOM 1757 C C . GLY A 1 227 ? -1.807 7.082 16.015 1.00 90.94 227 GLY A C 1
ATOM 1758 O O . GLY A 1 227 ? -1.782 7.756 17.039 1.00 90.94 227 GLY A O 1
ATOM 1759 N N . TYR A 1 228 ? -2.808 7.172 15.137 1.00 90.25 228 TYR A N 1
ATOM 1760 C CA . TYR A 1 228 ? -3.917 8.118 15.298 1.00 90.25 228 TYR A CA 1
ATOM 1761 C C . TYR A 1 228 ? -4.886 7.770 16.433 1.00 90.25 228 TYR A C 1
ATOM 1763 O O . TYR A 1 228 ? -5.616 8.642 16.900 1.00 90.25 228 TYR A O 1
ATOM 1771 N N . ALA A 1 229 ? -4.893 6.525 16.914 1.00 85.25 229 ALA A N 1
ATOM 1772 C CA . ALA A 1 229 ? -5.747 6.126 18.029 1.00 85.25 229 ALA A CA 1
ATOM 1773 C C . ALA A 1 229 ? -5.335 6.754 19.377 1.00 85.25 229 ALA A C 1
ATOM 1775 O O . ALA A 1 229 ? -6.147 6.776 20.301 1.00 85.25 229 ALA A O 1
ATOM 1776 N N . GLY A 1 230 ? -4.101 7.261 19.515 1.00 78.81 230 GLY A N 1
ATOM 1777 C CA . GLY A 1 230 ? -3.602 7.854 20.758 1.00 78.81 230 GLY A CA 1
ATOM 1778 C C . GLY A 1 230 ? -2.895 9.190 20.538 1.00 78.81 230 GLY A C 1
ATOM 1779 O O . GLY A 1 230 ? -1.962 9.279 19.748 1.00 78.81 230 GLY A O 1
ATOM 1780 N N . ALA A 1 231 ? -3.270 10.214 21.310 1.00 68.12 231 ALA A N 1
ATOM 1781 C CA . ALA A 1 231 ? -2.732 11.570 21.154 1.00 68.12 231 ALA A CA 1
ATOM 1782 C C . ALA A 1 231 ? -1.210 11.686 21.389 1.00 68.12 231 ALA A C 1
ATOM 1784 O O . ALA A 1 231 ? -0.586 12.628 20.919 1.00 68.12 231 ALA A O 1
ATOM 1785 N N . SER A 1 232 ? -0.585 10.734 22.088 1.00 78.06 232 SER A N 1
ATOM 1786 C CA . SER A 1 232 ? 0.871 10.691 22.299 1.00 78.06 232 SER A CA 1
ATOM 1787 C C . SER A 1 232 ? 1.636 9.896 21.231 1.00 78.06 232 SER A C 1
ATOM 1789 O O . SER A 1 232 ? 2.861 9.828 21.283 1.00 78.06 232 SER A O 1
ATOM 1791 N N . ARG A 1 233 ? 0.942 9.285 20.258 1.00 84.56 233 ARG A N 1
ATOM 1792 C CA . ARG A 1 233 ? 1.520 8.350 19.274 1.00 84.56 233 ARG A CA 1
ATOM 1793 C C . ARG A 1 233 ? 1.604 8.926 17.856 1.00 84.56 233 ARG A C 1
ATOM 1795 O O . ARG A 1 233 ? 1.907 8.189 16.919 1.00 84.56 233 ARG A O 1
ATOM 1802 N N . PHE A 1 234 ? 1.427 10.242 17.692 1.00 86.75 234 PHE A N 1
ATOM 1803 C CA . PHE A 1 234 ? 1.548 10.938 16.399 1.00 86.75 234 PHE A CA 1
ATOM 1804 C C . PHE A 1 234 ? 2.943 10.856 15.759 1.00 86.75 234 PHE A C 1
ATOM 1806 O O . PHE A 1 234 ? 3.086 11.133 14.571 1.00 86.75 234 PHE A O 1
ATOM 1813 N N . VAL A 1 235 ? 3.959 10.412 16.501 1.00 90.12 235 VAL A N 1
ATOM 1814 C CA . VAL A 1 235 ? 5.260 10.040 15.928 1.00 90.12 235 VAL A CA 1
ATOM 1815 C C . VAL A 1 235 ? 5.132 8.914 14.896 1.00 90.12 235 VAL A C 1
ATOM 1817 O O . VAL A 1 235 ? 5.857 8.931 13.907 1.00 90.12 235 VAL A O 1
ATOM 1820 N N . LEU A 1 236 ? 4.203 7.964 15.071 1.00 93.12 236 LEU A N 1
ATOM 1821 C CA . LEU A 1 236 ? 4.087 6.807 14.176 1.00 93.12 236 LEU A CA 1
ATOM 1822 C C . LEU A 1 236 ? 3.616 7.187 12.758 1.00 93.12 236 LEU A C 1
ATOM 1824 O O . LEU A 1 236 ? 4.303 6.814 11.811 1.00 93.12 236 LEU A O 1
ATOM 1828 N N . PRO A 1 237 ? 2.528 7.963 12.559 1.00 93.44 237 PRO A N 1
ATOM 1829 C CA . PRO A 1 237 ? 2.135 8.421 11.225 1.00 93.44 237 PRO A CA 1
ATOM 1830 C C . PRO A 1 237 ? 3.198 9.293 10.547 1.00 93.44 237 PRO A C 1
ATOM 1832 O O . PRO A 1 237 ? 3.366 9.221 9.334 1.00 93.44 237 PRO A O 1
ATOM 1835 N N . ILE A 1 238 ? 3.942 10.096 11.317 1.00 93.56 238 ILE A N 1
ATOM 1836 C CA . ILE A 1 238 ? 5.051 10.901 10.782 1.00 93.56 238 ILE A CA 1
ATOM 1837 C C . ILE A 1 238 ? 6.179 9.986 10.294 1.00 93.56 238 ILE A C 1
ATOM 1839 O O . ILE A 1 238 ? 6.669 10.166 9.182 1.00 93.56 238 ILE A O 1
ATOM 1843 N N . ALA A 1 239 ? 6.559 8.983 11.091 1.00 94.94 239 ALA A N 1
ATOM 1844 C CA . ALA A 1 239 ? 7.563 7.997 10.703 1.00 94.94 239 ALA A CA 1
ATOM 1845 C C . ALA A 1 239 ? 7.150 7.243 9.431 1.00 94.94 239 ALA A C 1
ATOM 1847 O O . ALA A 1 239 ? 7.965 7.115 8.525 1.00 94.94 239 ALA A O 1
ATOM 1848 N N . VAL A 1 240 ? 5.879 6.842 9.324 1.00 96.75 240 VAL A N 1
ATOM 1849 C CA . VAL A 1 240 ? 5.312 6.228 8.112 1.00 96.75 240 VAL A CA 1
ATOM 1850 C C . VAL A 1 240 ? 5.405 7.159 6.900 1.00 96.75 240 VAL A C 1
ATOM 1852 O O . VAL A 1 240 ? 5.775 6.723 5.815 1.00 96.75 240 VAL A O 1
ATOM 1855 N N . GLY A 1 241 ? 5.109 8.451 7.060 1.00 96.25 241 GLY A N 1
ATOM 1856 C CA . GLY A 1 241 ? 5.264 9.415 5.968 1.00 96.25 241 GLY A CA 1
ATOM 1857 C C . GLY A 1 241 ? 6.715 9.536 5.492 1.00 96.25 241 GLY A C 1
ATOM 1858 O O . GLY A 1 241 ? 6.973 9.603 4.289 1.00 96.25 241 GLY A O 1
ATOM 1859 N N . LEU A 1 242 ? 7.674 9.505 6.423 1.00 96.00 242 LEU A N 1
ATOM 1860 C CA . LEU A 1 242 ? 9.103 9.528 6.106 1.00 96.00 242 LEU A CA 1
ATOM 1861 C C . LEU A 1 242 ? 9.569 8.237 5.426 1.00 96.00 242 LEU A C 1
ATOM 1863 O O . LEU A 1 242 ? 10.340 8.309 4.470 1.00 96.00 242 LEU A O 1
ATOM 1867 N N . THR A 1 243 ? 9.108 7.070 5.878 1.00 96.81 243 THR A N 1
ATOM 1868 C CA . THR A 1 243 ? 9.475 5.797 5.251 1.00 96.81 243 THR A CA 1
ATOM 1869 C C . THR A 1 243 ? 8.820 5.628 3.887 1.00 96.81 243 THR A C 1
ATOM 1871 O O . THR A 1 243 ? 9.504 5.217 2.957 1.00 96.81 243 THR A O 1
ATOM 1874 N N . HIS A 1 244 ? 7.567 6.053 3.701 1.00 97.12 244 HIS A N 1
ATOM 1875 C CA . HIS A 1 244 ? 6.930 6.087 2.383 1.00 97.12 244 HIS A CA 1
ATOM 1876 C C . HIS A 1 244 ? 7.694 6.999 1.416 1.00 97.12 244 HIS A C 1
ATOM 1878 O O . HIS A 1 244 ? 7.983 6.605 0.280 1.00 97.12 244 HIS A O 1
ATOM 1884 N N . LEU A 1 245 ? 8.111 8.184 1.874 1.00 95.69 245 LEU A N 1
ATOM 1885 C CA . LEU A 1 245 ? 8.954 9.066 1.073 1.00 95.69 245 LEU A CA 1
ATOM 1886 C C . LEU A 1 245 ? 10.314 8.427 0.762 1.00 95.69 245 LEU A C 1
ATOM 1888 O O . LEU A 1 245 ? 10.773 8.510 -0.374 1.00 95.69 245 LEU A O 1
ATOM 1892 N N . GLY A 1 246 ? 10.935 7.759 1.737 1.00 94.88 246 GLY A N 1
ATOM 1893 C CA . GLY A 1 246 ? 12.200 7.042 1.573 1.00 94.88 246 GLY A CA 1
ATOM 1894 C C . GLY A 1 246 ? 12.113 5.910 0.548 1.00 94.88 246 GLY A C 1
ATOM 1895 O O . GLY A 1 246 ? 12.909 5.875 -0.388 1.00 94.88 246 GLY A O 1
ATOM 1896 N N . CYS A 1 247 ? 11.109 5.038 0.664 1.00 95.62 247 CYS A N 1
ATOM 1897 C CA . CYS A 1 247 ? 10.816 3.969 -0.293 1.00 95.62 247 CYS A CA 1
ATOM 1898 C C . CYS A 1 247 ? 10.623 4.525 -1.708 1.00 95.62 247 CYS A C 1
ATOM 1900 O O . CYS A 1 247 ? 11.216 4.027 -2.664 1.00 95.62 247 CYS A O 1
ATOM 1902 N N . THR A 1 248 ? 9.874 5.622 -1.838 1.00 94.31 248 THR A N 1
ATOM 1903 C CA . THR A 1 248 ? 9.639 6.294 -3.125 1.00 94.31 248 THR A CA 1
ATOM 1904 C C . THR A 1 248 ? 10.907 6.966 -3.670 1.00 94.31 248 THR A C 1
ATOM 1906 O O . THR A 1 248 ? 11.191 6.924 -4.865 1.00 94.31 248 THR A O 1
ATOM 1909 N N . ALA A 1 249 ? 11.737 7.558 -2.813 1.00 91.50 249 ALA A N 1
ATOM 1910 C CA . ALA A 1 249 ? 13.015 8.129 -3.225 1.00 91.50 249 ALA A CA 1
ATOM 1911 C C . ALA A 1 249 ? 13.991 7.042 -3.707 1.00 91.50 249 ALA A C 1
ATOM 1913 O O . ALA A 1 249 ? 14.683 7.242 -4.707 1.00 91.50 249 ALA A O 1
ATOM 1914 N N . LEU A 1 250 ? 13.995 5.865 -3.067 1.00 91.81 250 LEU A N 1
ATOM 1915 C CA . LEU A 1 250 ? 14.777 4.707 -3.509 1.00 91.81 250 LEU A CA 1
ATOM 1916 C C . LEU A 1 250 ? 14.387 4.250 -4.920 1.00 91.81 250 LEU A C 1
ATOM 1918 O O . LEU A 1 250 ? 15.248 3.767 -5.657 1.00 91.81 250 LEU A O 1
ATOM 1922 N N . THR A 1 251 ? 13.130 4.420 -5.344 1.00 90.31 251 THR A N 1
ATOM 1923 C CA . THR A 1 251 ? 12.725 4.081 -6.719 1.00 90.31 251 THR A CA 1
ATOM 1924 C C . THR A 1 251 ? 13.211 5.097 -7.749 1.00 90.31 251 THR A C 1
ATOM 1926 O O . THR A 1 251 ? 13.441 4.727 -8.898 1.00 90.31 251 THR A O 1
ATOM 1929 N N . LEU A 1 252 ? 13.441 6.362 -7.369 1.00 86.31 252 LEU A N 1
ATOM 1930 C CA . LEU A 1 252 ? 13.974 7.386 -8.285 1.00 86.31 252 LEU A CA 1
ATOM 1931 C C . LEU A 1 252 ? 15.410 7.089 -8.734 1.00 86.31 252 LEU A C 1
ATOM 1933 O O . LEU A 1 252 ? 15.817 7.505 -9.821 1.00 86.31 252 LEU A O 1
ATOM 1937 N N . ILE A 1 253 ? 16.169 6.340 -7.929 1.00 84.62 253 ILE A N 1
ATOM 1938 C CA . ILE A 1 253 ? 17.543 5.934 -8.252 1.00 84.62 253 ILE A CA 1
ATOM 1939 C C . ILE A 1 253 ? 17.566 5.025 -9.497 1.00 84.62 253 ILE A C 1
ATOM 1941 O O . ILE A 1 253 ? 18.517 5.075 -10.281 1.00 84.62 253 ILE A O 1
ATOM 1945 N N . ASN A 1 254 ? 16.476 4.292 -9.761 1.00 81.62 254 ASN A N 1
ATOM 1946 C CA . ASN A 1 254 ? 16.344 3.415 -10.932 1.00 81.62 254 ASN A CA 1
ATOM 1947 C C . ASN A 1 254 ? 16.407 4.172 -12.271 1.00 81.62 254 ASN A C 1
ATOM 1949 O O . ASN A 1 254 ? 16.684 3.567 -13.301 1.00 81.62 254 ASN A O 1
ATOM 1953 N N . ARG A 1 255 ? 16.245 5.505 -12.275 1.00 73.56 255 ARG A N 1
ATOM 1954 C CA . ARG A 1 255 ? 16.330 6.343 -13.486 1.00 73.56 255 ARG A CA 1
ATOM 1955 C C . ARG A 1 255 ? 17.701 6.306 -14.172 1.00 73.56 255 ARG A C 1
ATOM 1957 O O . ARG A 1 255 ? 17.814 6.703 -15.326 1.00 73.56 255 ARG A O 1
ATOM 1964 N N . ARG A 1 256 ? 18.756 5.881 -13.469 1.00 66.69 256 ARG A N 1
ATOM 1965 C CA . ARG A 1 256 ? 20.116 5.813 -14.024 1.00 66.69 256 ARG A CA 1
ATOM 1966 C C . ARG A 1 256 ? 20.394 4.542 -14.838 1.00 66.69 256 ARG A C 1
ATOM 1968 O O . ARG A 1 256 ? 21.494 4.440 -15.360 1.00 66.69 256 ARG A O 1
ATOM 1975 N N . TYR A 1 257 ? 19.444 3.602 -14.929 1.00 64.44 257 TYR A N 1
ATOM 1976 C CA . TYR A 1 257 ? 19.536 2.351 -15.706 1.00 64.44 257 TYR A CA 1
ATOM 1977 C C . TYR A 1 257 ? 20.829 1.534 -15.487 1.00 64.44 257 TYR A C 1
ATOM 1979 O O . TYR A 1 257 ? 21.232 0.755 -16.342 1.00 64.44 257 TYR A O 1
ATOM 1987 N N . GLN A 1 258 ? 21.484 1.672 -14.326 1.00 69.19 258 GLN A N 1
ATOM 1988 C CA . GLN A 1 258 ? 22.633 0.835 -13.958 1.00 69.19 258 GLN A CA 1
ATOM 1989 C C . GLN A 1 258 ? 22.180 -0.299 -13.039 1.00 69.19 258 GLN A C 1
ATOM 1991 O O . GLN A 1 258 ? 21.441 -0.076 -12.077 1.00 69.19 258 GLN A O 1
ATOM 1996 N N . SER A 1 259 ? 22.685 -1.506 -13.293 1.00 67.81 259 SER A N 1
ATOM 1997 C CA . SER A 1 259 ? 22.325 -2.751 -12.600 1.00 67.81 259 SER A CA 1
ATOM 1998 C C . SER A 1 259 ? 22.441 -2.643 -11.074 1.00 67.81 259 SER A C 1
ATOM 2000 O O . SER A 1 259 ? 21.565 -3.106 -10.346 1.00 67.81 259 SER A O 1
ATOM 2002 N N . THR A 1 260 ? 23.479 -1.963 -10.577 1.00 74.44 260 THR A N 1
ATOM 2003 C CA . THR A 1 260 ? 23.723 -1.758 -9.140 1.00 74.44 260 THR A CA 1
ATOM 2004 C C . THR A 1 260 ? 22.602 -0.973 -8.454 1.00 74.44 260 THR A C 1
ATOM 2006 O O . THR A 1 260 ? 22.265 -1.255 -7.305 1.00 74.44 260 THR A O 1
ATOM 2009 N N . PHE A 1 261 ? 21.981 -0.012 -9.144 1.00 81.62 261 PHE A N 1
ATOM 2010 C CA . PHE A 1 261 ? 20.927 0.815 -8.552 1.00 81.62 261 PHE A CA 1
ATOM 2011 C C . PHE A 1 261 ? 19.617 0.052 -8.353 1.00 81.62 261 PHE A C 1
ATOM 2013 O O . PHE A 1 261 ? 18.939 0.285 -7.353 1.00 81.62 261 PHE A O 1
ATOM 2020 N N . PHE A 1 262 ? 19.307 -0.914 -9.222 1.00 81.94 262 PHE A N 1
ATOM 2021 C CA . PHE A 1 262 ? 18.138 -1.778 -9.044 1.00 81.94 262 PHE A CA 1
ATOM 2022 C C . PHE A 1 262 ? 18.257 -2.644 -7.789 1.00 81.94 262 PHE A C 1
ATOM 2024 O O . PHE A 1 262 ? 17.291 -2.769 -7.039 1.00 81.94 262 PHE A O 1
ATOM 2031 N N . ILE A 1 263 ? 19.451 -3.179 -7.511 1.00 84.88 263 ILE A N 1
ATOM 2032 C CA . ILE A 1 263 ? 19.708 -3.977 -6.302 1.00 84.88 263 ILE A CA 1
ATOM 2033 C C . ILE A 1 263 ? 19.491 -3.128 -5.048 1.00 84.88 263 ILE A C 1
ATOM 2035 O O . ILE A 1 263 ? 18.822 -3.570 -4.117 1.00 84.88 263 ILE A O 1
ATOM 2039 N N . VAL A 1 264 ? 20.008 -1.896 -5.036 1.00 88.62 264 VAL A N 1
ATOM 2040 C CA . VAL A 1 264 ? 19.825 -0.968 -3.909 1.00 88.62 264 VAL A CA 1
ATOM 2041 C C . VAL A 1 264 ? 18.351 -0.605 -3.729 1.00 88.62 264 VAL A C 1
ATOM 2043 O O . VAL A 1 264 ? 17.854 -0.611 -2.606 1.00 88.62 264 VAL A O 1
ATOM 2046 N N . SER A 1 265 ? 17.638 -0.323 -4.821 1.00 90.88 265 SER A N 1
ATOM 2047 C CA . SER A 1 265 ? 16.225 0.053 -4.774 1.00 90.88 265 SER A CA 1
ATOM 2048 C C . SER A 1 265 ? 15.346 -1.082 -4.247 1.00 90.88 265 SER A C 1
ATOM 2050 O O . SER A 1 265 ? 14.582 -0.883 -3.302 1.00 90.88 265 SER A O 1
ATOM 2052 N N . ILE A 1 266 ? 15.488 -2.288 -4.802 1.00 91.44 266 ILE A N 1
ATOM 2053 C CA . ILE A 1 266 ? 14.727 -3.468 -4.374 1.00 91.44 266 ILE A CA 1
ATOM 2054 C C . ILE A 1 266 ? 15.127 -3.865 -2.959 1.00 91.44 266 ILE A C 1
ATOM 2056 O O . ILE A 1 266 ? 14.268 -3.954 -2.088 1.00 91.44 266 ILE A O 1
ATOM 2060 N N . GLY A 1 267 ? 16.422 -4.082 -2.717 1.00 92.62 267 GLY A N 1
ATOM 2061 C CA . GLY A 1 267 ? 16.927 -4.527 -1.422 1.00 92.62 267 GLY A CA 1
ATOM 2062 C C . GLY A 1 267 ? 16.563 -3.553 -0.305 1.00 92.62 267 GLY A C 1
ATOM 2063 O O . GLY A 1 267 ? 16.118 -3.981 0.757 1.00 92.62 267 GLY A O 1
ATOM 2064 N N . GLY A 1 268 ? 16.662 -2.247 -0.569 1.00 94.62 268 GLY A N 1
ATOM 2065 C CA . GLY A 1 268 ? 16.255 -1.201 0.363 1.00 94.62 268 GLY A CA 1
ATOM 2066 C C . GLY A 1 268 ? 14.759 -1.234 0.674 1.00 94.62 268 GLY A C 1
ATOM 2067 O O . GLY A 1 268 ? 14.392 -1.248 1.845 1.00 94.62 268 GLY A O 1
ATOM 2068 N N . ASN A 1 269 ? 13.895 -1.314 -0.345 1.00 96.38 269 ASN A N 1
ATOM 2069 C CA . ASN A 1 269 ? 12.445 -1.396 -0.134 1.00 96.38 269 ASN A CA 1
ATOM 2070 C C . ASN A 1 269 ? 12.051 -2.662 0.646 1.00 96.38 269 ASN A C 1
ATOM 2072 O O . ASN A 1 269 ? 11.341 -2.571 1.641 1.00 96.38 269 ASN A O 1
ATOM 2076 N N . TRP A 1 270 ? 12.572 -3.836 0.277 1.00 96.19 270 TRP A N 1
ATOM 2077 C CA . TRP A 1 270 ? 12.279 -5.083 0.997 1.00 96.19 270 TRP A CA 1
ATOM 2078 C C . TRP A 1 270 ? 12.808 -5.087 2.437 1.00 96.19 270 TRP A C 1
ATOM 2080 O O . TRP A 1 270 ? 12.156 -5.637 3.325 1.00 96.19 270 TRP A O 1
ATOM 2090 N N . PHE A 1 271 ? 13.954 -4.452 2.693 1.00 96.12 271 PHE A N 1
ATOM 2091 C CA . PHE A 1 271 ? 14.480 -4.297 4.047 1.00 96.12 271 PHE A CA 1
ATOM 2092 C C . PHE A 1 271 ? 13.597 -3.379 4.902 1.00 96.12 271 PHE A C 1
ATOM 2094 O O . PHE A 1 271 ? 13.231 -3.750 6.017 1.00 96.12 271 PHE A O 1
ATOM 2101 N N . ILE A 1 272 ? 13.201 -2.214 4.373 1.00 96.56 272 ILE A N 1
ATOM 2102 C CA . ILE A 1 272 ? 12.288 -1.299 5.075 1.00 96.56 272 ILE A CA 1
ATOM 2103 C C . ILE A 1 272 ? 10.956 -2.008 5.338 1.00 96.56 272 ILE A C 1
ATOM 2105 O O . ILE A 1 272 ? 10.460 -1.971 6.463 1.00 96.56 272 ILE A O 1
ATOM 2109 N N . LEU A 1 273 ? 10.426 -2.731 4.345 1.00 96.94 273 LEU A N 1
ATOM 2110 C CA . LEU A 1 273 ? 9.203 -3.515 4.487 1.00 96.94 273 LEU A CA 1
ATOM 2111 C C . LEU A 1 273 ? 9.319 -4.535 5.616 1.00 96.94 273 LEU A C 1
ATOM 2113 O O . LEU A 1 273 ? 8.400 -4.666 6.418 1.00 96.94 273 LEU A O 1
ATOM 2117 N N . PHE A 1 274 ? 10.436 -5.257 5.695 1.00 95.38 274 PHE A N 1
ATOM 2118 C CA . PHE A 1 274 ? 10.666 -6.226 6.759 1.00 95.38 274 PHE A CA 1
ATOM 2119 C C . PHE A 1 274 ? 10.622 -5.561 8.142 1.00 95.38 274 PHE A C 1
ATOM 2121 O O . PHE A 1 274 ? 9.908 -6.034 9.029 1.00 95.38 274 PHE A O 1
ATOM 2128 N N . CYS A 1 275 ? 11.313 -4.431 8.320 1.00 94.88 275 CYS A N 1
ATOM 2129 C CA . CYS A 1 275 ? 11.290 -3.673 9.573 1.00 94.88 275 CYS A CA 1
ATOM 2130 C C . CYS A 1 275 ? 9.880 -3.179 9.937 1.00 94.88 275 CYS A C 1
ATOM 2132 O O . CYS A 1 275 ? 9.456 -3.295 11.089 1.00 94.88 275 CYS A O 1
ATOM 2134 N N . GLU A 1 276 ? 9.133 -2.657 8.967 1.00 94.44 276 GLU A N 1
ATOM 2135 C CA . GLU A 1 276 ? 7.775 -2.152 9.181 1.00 94.44 276 GLU A CA 1
ATOM 2136 C C . GLU A 1 276 ? 6.764 -3.265 9.432 1.00 94.44 276 GLU A C 1
ATOM 2138 O O . GLU A 1 276 ? 5.881 -3.114 10.274 1.00 94.44 276 GLU A O 1
ATOM 2143 N N . ALA A 1 277 ? 6.904 -4.402 8.754 1.00 92.00 277 ALA A N 1
ATOM 2144 C CA . ALA A 1 277 ? 6.081 -5.576 8.992 1.00 92.00 277 ALA A CA 1
ATOM 2145 C C . ALA A 1 277 ? 6.294 -6.104 10.416 1.00 92.00 277 ALA A C 1
ATOM 2147 O O . ALA A 1 277 ? 5.319 -6.379 11.114 1.00 92.00 277 ALA A O 1
ATOM 2148 N N . LEU A 1 278 ? 7.545 -6.174 10.890 1.00 90.81 278 LEU A N 1
ATOM 2149 C CA . LEU A 1 278 ? 7.837 -6.520 12.283 1.00 90.81 278 LEU A CA 1
ATOM 2150 C C . LEU A 1 278 ? 7.192 -5.526 13.254 1.00 90.81 278 LEU A C 1
ATOM 2152 O O . LEU A 1 278 ? 6.537 -5.945 14.207 1.00 90.81 278 LEU A O 1
ATOM 2156 N N . LEU A 1 279 ? 7.314 -4.222 12.997 1.00 91.00 279 LEU A N 1
ATOM 2157 C CA . LEU A 1 279 ? 6.679 -3.199 13.827 1.00 91.00 279 LEU A CA 1
ATOM 2158 C C . LEU A 1 279 ? 5.147 -3.343 13.844 1.00 91.00 279 LEU A C 1
ATOM 2160 O O . LEU A 1 279 ? 4.538 -3.304 14.913 1.00 91.00 279 LEU A O 1
ATOM 2164 N N . ALA A 1 280 ? 4.522 -3.562 12.687 1.00 89.19 280 ALA A N 1
ATOM 2165 C CA . ALA A 1 280 ? 3.080 -3.761 12.565 1.00 89.19 280 ALA A CA 1
ATOM 2166 C C . ALA A 1 280 ? 2.600 -5.025 13.305 1.00 89.19 280 ALA A C 1
ATOM 2168 O O . ALA A 1 280 ? 1.542 -5.003 13.942 1.00 89.19 280 ALA A O 1
ATOM 2169 N N . LEU A 1 281 ? 3.384 -6.108 13.281 1.00 86.81 281 LEU A N 1
ATOM 2170 C CA . LEU A 1 281 ? 3.101 -7.334 14.036 1.00 86.81 281 LEU A CA 1
ATOM 2171 C C . LEU A 1 281 ? 3.198 -7.111 15.549 1.00 86.81 281 LEU A C 1
ATOM 2173 O O . LEU A 1 281 ? 2.311 -7.544 16.286 1.00 86.81 281 LEU A O 1
ATOM 2177 N N . MET A 1 282 ? 4.224 -6.385 16.002 1.00 85.88 282 MET A N 1
ATOM 2178 C CA . MET A 1 282 ? 4.391 -6.022 17.414 1.00 85.88 282 MET A CA 1
ATOM 2179 C C . MET A 1 282 ? 3.236 -5.140 17.909 1.00 85.88 282 MET A C 1
ATOM 2181 O O . MET A 1 282 ? 2.703 -5.368 18.994 1.00 85.88 282 MET A O 1
ATOM 2185 N N . ILE A 1 283 ? 2.801 -4.175 17.091 1.00 84.94 283 ILE A N 1
ATOM 2186 C CA . ILE A 1 283 ? 1.642 -3.311 17.365 1.00 84.94 283 ILE A CA 1
ATOM 2187 C C . ILE A 1 283 ? 0.340 -4.113 17.453 1.00 84.94 283 ILE A C 1
ATOM 2189 O O . ILE A 1 283 ? -0.552 -3.764 18.225 1.00 84.94 283 ILE A O 1
ATOM 2193 N N . SER A 1 284 ? 0.223 -5.188 16.675 1.00 74.56 284 SER A N 1
ATOM 2194 C CA . SER A 1 284 ? -0.974 -6.029 16.642 1.00 74.56 284 SER A CA 1
ATOM 2195 C C . SER A 1 284 ? -1.107 -6.959 17.856 1.00 74.56 284 SER A C 1
ATOM 2197 O O . SER A 1 284 ? -1.976 -7.827 17.857 1.00 74.56 284 SER A O 1
ATOM 2199 N N . GLU A 1 285 ? -0.250 -6.797 18.875 1.00 67.19 285 GLU A N 1
ATOM 2200 C CA . GLU A 1 285 ? -0.159 -7.641 20.078 1.00 67.19 285 GLU A CA 1
ATOM 2201 C C . GLU A 1 285 ? -0.064 -9.141 19.758 1.00 67.19 285 GLU A C 1
ATOM 2203 O O . GLU A 1 285 ? -0.399 -10.013 20.570 1.00 67.19 285 GLU A O 1
ATOM 2208 N N . VAL A 1 286 ? 0.435 -9.467 18.562 1.00 57.22 286 VAL A N 1
ATOM 2209 C CA . VAL A 1 286 ? 0.721 -10.838 18.175 1.00 57.22 286 VAL A CA 1
ATOM 2210 C C . VAL A 1 286 ? 1.944 -11.263 18.976 1.00 57.22 286 VAL A C 1
ATOM 2212 O O . VAL A 1 286 ? 3.086 -10.997 18.610 1.00 57.22 286 VAL A O 1
ATOM 2215 N N . GLN A 1 287 ? 1.706 -11.907 20.118 1.00 52.06 287 GLN A N 1
ATOM 2216 C CA . GLN A 1 287 ? 2.768 -12.516 20.908 1.00 52.06 287 GLN A CA 1
ATOM 2217 C C . GLN A 1 287 ? 3.518 -13.507 20.007 1.00 52.06 287 GLN A C 1
ATOM 2219 O O . GLN A 1 287 ? 2.953 -14.532 19.625 1.00 52.06 287 GLN A O 1
ATOM 2224 N N . LEU A 1 288 ? 4.786 -13.229 19.674 1.00 50.56 288 LEU A N 1
ATOM 2225 C CA . LEU A 1 288 ? 5.623 -14.126 18.858 1.00 50.56 288 LEU A CA 1
ATOM 2226 C C . LEU A 1 288 ? 5.645 -15.566 19.408 1.00 50.56 288 LEU A C 1
ATOM 2228 O O . LEU A 1 288 ? 5.749 -16.525 18.643 1.00 50.56 288 LEU A O 1
ATOM 2232 N N . SER A 1 289 ? 5.463 -15.728 20.723 1.00 53.59 289 SER A N 1
ATOM 2233 C CA . SER A 1 289 ? 5.330 -17.022 21.403 1.00 53.59 289 SER A CA 1
ATOM 2234 C C . SER A 1 289 ? 4.124 -17.858 20.954 1.00 53.59 289 SER A C 1
ATOM 2236 O O . SER A 1 289 ? 4.150 -19.072 21.116 1.00 53.59 289 SER A O 1
ATOM 2238 N N . LYS A 1 290 ? 3.087 -17.245 20.369 1.00 54.97 290 LYS A N 1
ATOM 2239 C CA . LYS A 1 290 ? 1.913 -17.923 19.787 1.00 54.97 290 LYS A CA 1
ATOM 2240 C C . LYS A 1 290 ? 2.050 -18.171 18.284 1.00 54.97 290 LYS A C 1
ATOM 2242 O O . LYS A 1 290 ? 1.412 -19.077 17.758 1.00 54.97 290 LYS A O 1
ATOM 2247 N N . VAL A 1 291 ? 2.897 -17.400 17.602 1.00 60.28 291 VAL A N 1
ATOM 2248 C CA . VAL A 1 291 ? 3.171 -17.553 16.164 1.00 60.28 291 VAL A CA 1
ATOM 2249 C C . VAL A 1 291 ? 4.093 -18.742 15.918 1.00 60.28 291 VAL A C 1
ATOM 2251 O O . VAL A 1 291 ? 3.834 -19.538 15.022 1.00 60.28 291 VAL A O 1
ATOM 2254 N N . CYS A 1 292 ? 5.141 -18.894 16.733 1.00 56.75 292 CYS A N 1
ATOM 2255 C CA . CYS A 1 292 ? 6.132 -19.957 16.561 1.00 56.75 292 CYS A CA 1
ATOM 2256 C C . CYS A 1 292 ? 5.504 -21.370 16.594 1.00 56.75 292 CYS A C 1
ATOM 2258 O O . CYS A 1 292 ? 5.755 -22.134 15.665 1.00 56.75 292 CYS A O 1
ATOM 2260 N N . PRO A 1 293 ? 4.611 -21.710 17.550 1.00 60.84 293 PRO A N 1
ATOM 2261 C CA . PRO A 1 293 ? 3.890 -22.984 17.542 1.00 60.84 293 PRO A CA 1
ATOM 2262 C C . PRO A 1 293 ? 2.949 -23.132 16.343 1.00 60.84 293 PRO A C 1
ATOM 2264 O O . PRO A 1 293 ? 2.926 -24.189 15.733 1.00 60.84 293 PRO A O 1
ATOM 2267 N N . ALA A 1 294 ? 2.230 -22.076 15.946 1.00 63.91 294 ALA A N 1
ATOM 2268 C CA . ALA A 1 294 ? 1.309 -22.129 14.808 1.00 63.91 294 ALA A CA 1
ATOM 2269 C C . ALA A 1 294 ? 2.033 -22.348 13.466 1.00 63.91 294 ALA A C 1
ATOM 2271 O O . ALA A 1 294 ? 1.568 -23.117 12.623 1.00 63.91 294 ALA A O 1
ATOM 2272 N N . ILE A 1 295 ? 3.196 -21.713 13.274 1.00 61.84 295 ILE A N 1
ATOM 2273 C CA . ILE A 1 295 ? 4.074 -21.962 12.123 1.00 61.84 295 ILE A CA 1
ATOM 2274 C C . ILE A 1 295 ? 4.610 -23.394 12.185 1.00 61.84 295 ILE A C 1
ATOM 2276 O O . ILE A 1 295 ? 4.566 -24.102 11.182 1.00 61.84 295 ILE A O 1
ATOM 2280 N N . LEU A 1 296 ? 5.065 -23.846 13.358 1.00 62.50 296 LEU A N 1
ATOM 2281 C CA . LEU A 1 296 ? 5.581 -25.200 13.546 1.00 62.50 296 LEU A CA 1
ATOM 2282 C C . LEU A 1 296 ? 4.508 -26.265 13.272 1.00 62.50 296 LEU A C 1
ATOM 2284 O O . LEU A 1 296 ? 4.803 -27.272 12.638 1.00 62.50 296 LEU A O 1
ATOM 2288 N N . ASP A 1 297 ? 3.264 -26.031 13.683 1.00 66.44 297 ASP A N 1
ATOM 2289 C CA . ASP A 1 297 ? 2.131 -26.927 13.447 1.00 66.44 297 ASP A CA 1
ATOM 2290 C C . ASP A 1 297 ? 1.713 -26.934 11.972 1.00 66.44 297 ASP A C 1
ATOM 2292 O O . ASP A 1 297 ? 1.435 -27.993 11.412 1.00 66.44 297 ASP A O 1
ATOM 2296 N N . THR A 1 298 ? 1.768 -25.785 11.294 1.00 63.81 298 THR A N 1
ATOM 2297 C CA . THR A 1 298 ? 1.506 -25.698 9.846 1.00 63.81 298 THR A CA 1
ATOM 2298 C C . THR A 1 298 ? 2.603 -26.397 9.029 1.00 63.81 298 THR A C 1
ATOM 2300 O O . THR A 1 298 ? 2.313 -27.110 8.065 1.00 63.81 298 THR A O 1
ATOM 2303 N N . LEU A 1 299 ? 3.869 -26.264 9.440 1.00 52.75 299 LEU A N 1
ATOM 2304 C CA . LEU A 1 299 ? 5.001 -26.967 8.829 1.00 52.75 299 LEU A CA 1
ATOM 2305 C C . LEU A 1 299 ? 4.970 -28.475 9.131 1.00 52.75 299 LEU A C 1
ATOM 2307 O O . LEU A 1 299 ? 5.319 -29.274 8.265 1.00 52.75 299 LEU A O 1
ATOM 2311 N N . ARG A 1 300 ? 4.483 -28.886 10.311 1.00 53.78 300 ARG A N 1
ATOM 2312 C CA . ARG A 1 300 ? 4.259 -30.299 10.672 1.00 53.78 300 ARG A CA 1
ATOM 2313 C C . ARG A 1 300 ? 3.139 -30.941 9.858 1.00 53.78 300 ARG A C 1
ATOM 2315 O O . ARG A 1 300 ? 3.284 -32.089 9.451 1.00 53.78 300 ARG A O 1
ATOM 2322 N N . LEU A 1 301 ? 2.063 -30.207 9.574 1.00 53.56 301 LEU A N 1
ATOM 2323 C CA . LEU A 1 301 ? 0.988 -30.656 8.680 1.00 53.56 301 LEU A CA 1
ATOM 2324 C C . LEU A 1 301 ? 1.428 -30.744 7.207 1.00 53.56 301 LEU A C 1
ATOM 2326 O O . LEU A 1 301 ? 0.782 -31.436 6.427 1.00 53.56 301 LEU A O 1
ATOM 2330 N N . SER A 1 302 ? 2.533 -30.085 6.843 1.00 48.88 302 SER A N 1
ATOM 2331 C CA . SER A 1 302 ? 3.136 -30.140 5.503 1.00 48.88 302 SER A CA 1
ATOM 2332 C C . SER A 1 302 ? 4.242 -31.203 5.367 1.00 48.88 302 SER A C 1
ATOM 2334 O O . SER A 1 302 ? 4.835 -31.334 4.297 1.00 48.88 302 SER A O 1
ATOM 2336 N N . GLY A 1 303 ? 4.535 -31.973 6.425 1.00 44.62 303 GLY A N 1
ATOM 2337 C CA . GLY A 1 303 ? 5.408 -33.150 6.346 1.00 44.62 303 GLY A CA 1
ATOM 2338 C C . GLY A 1 303 ? 4.773 -34.271 5.506 1.00 44.62 303 GLY A C 1
ATOM 2339 O O . GLY A 1 303 ? 3.547 -34.311 5.378 1.00 44.62 303 GLY A O 1
ATOM 2340 N N . PRO A 1 304 ? 5.567 -35.190 4.916 1.00 44.56 304 PRO A N 1
ATOM 2341 C CA . PRO A 1 304 ? 5.040 -36.224 4.031 1.00 44.56 304 PRO A CA 1
ATOM 2342 C C . PRO A 1 304 ? 3.986 -37.029 4.782 1.00 44.56 304 PRO A C 1
ATOM 2344 O O . PRO A 1 304 ? 4.265 -37.574 5.849 1.00 44.56 304 PRO A O 1
ATOM 2347 N N . ALA A 1 305 ? 2.773 -37.061 4.232 1.00 43.72 305 ALA A N 1
ATOM 2348 C CA . ALA A 1 305 ? 1.630 -37.752 4.802 1.00 43.72 305 ALA A CA 1
ATOM 2349 C C . ALA A 1 305 ? 1.997 -39.208 5.127 1.00 43.72 305 ALA A C 1
ATOM 2351 O O . ALA A 1 305 ? 1.975 -40.088 4.262 1.00 43.72 305 ALA A O 1
ATOM 2352 N N . ILE A 1 306 ? 2.332 -39.474 6.390 1.00 43.12 306 ILE A N 1
ATOM 2353 C CA . ILE A 1 306 ? 2.401 -40.832 6.911 1.00 43.12 306 ILE A CA 1
ATOM 2354 C C . ILE A 1 306 ? 0.961 -41.325 6.881 1.00 43.12 306 ILE A C 1
ATOM 2356 O O . ILE A 1 306 ? 0.118 -40.875 7.659 1.00 43.12 306 ILE A O 1
ATOM 2360 N N . ARG A 1 307 ? 0.682 -42.200 5.907 1.00 37.44 307 ARG A N 1
ATOM 2361 C CA . ARG A 1 307 ? -0.586 -42.912 5.740 1.00 37.44 307 ARG A CA 1
ATOM 2362 C C . ARG A 1 307 ? -1.045 -43.411 7.103 1.00 37.44 307 ARG A C 1
ATOM 2364 O O . ARG A 1 307 ? -0.460 -44.347 7.644 1.00 37.44 307 ARG A O 1
ATOM 2371 N N . GLN A 1 308 ? -2.102 -42.816 7.644 1.00 33.66 308 GLN A N 1
ATOM 2372 C CA . GLN A 1 308 ? -2.825 -43.488 8.709 1.00 33.66 308 GLN A CA 1
ATOM 2373 C C . GLN A 1 308 ? -3.490 -44.734 8.110 1.00 33.66 308 GLN A C 1
ATOM 2375 O O . GLN A 1 308 ? -4.038 -44.658 7.004 1.00 33.66 308 GLN A O 1
ATOM 2380 N N . PRO A 1 309 ? -3.419 -45.893 8.783 1.00 34.41 309 PRO A N 1
ATOM 2381 C CA . PRO A 1 309 ? -4.065 -47.097 8.299 1.00 34.41 309 PRO A CA 1
ATOM 2382 C C . PRO A 1 309 ? -5.575 -46.865 8.273 1.00 34.41 309 PRO A C 1
ATOM 2384 O O . PRO A 1 309 ? -6.188 -46.488 9.271 1.00 34.41 309 PRO A O 1
ATOM 2387 N N . VAL A 1 310 ? -6.168 -47.084 7.103 1.00 37.06 310 VAL A N 1
ATOM 2388 C CA . VAL A 1 310 ? -7.616 -47.105 6.913 1.00 37.06 310 VAL A CA 1
ATOM 2389 C C . VAL A 1 310 ? -8.178 -48.207 7.807 1.00 37.06 310 VAL A C 1
ATOM 2391 O O . VAL A 1 310 ? -8.019 -49.392 7.522 1.00 37.06 310 VAL A O 1
ATOM 2394 N N . VAL A 1 311 ? -8.822 -47.822 8.908 1.00 37.28 311 VAL A N 1
ATOM 2395 C CA . VAL A 1 311 ? -9.615 -48.749 9.718 1.00 37.28 311 VAL A CA 1
ATOM 2396 C C . VAL A 1 311 ? -10.831 -49.147 8.874 1.00 37.28 311 VAL A C 1
ATOM 2398 O O . VAL A 1 311 ? -11.585 -48.264 8.451 1.00 37.28 311 VAL A O 1
ATOM 2401 N N . PRO A 1 312 ? -11.050 -50.441 8.583 1.00 33.25 312 PRO A N 1
ATOM 2402 C CA . PRO A 1 312 ? -12.186 -50.854 7.776 1.00 33.25 312 PRO A CA 1
ATOM 2403 C C . PRO A 1 312 ? -13.486 -50.538 8.525 1.00 33.25 312 PRO A C 1
ATOM 2405 O O . PRO A 1 312 ? -13.690 -50.966 9.663 1.00 33.25 312 PRO A O 1
ATOM 2408 N N . ARG A 1 313 ? -14.379 -49.782 7.872 1.00 30.83 313 ARG A N 1
ATOM 2409 C CA . ARG A 1 313 ? -15.756 -49.559 8.332 1.00 30.83 313 ARG A CA 1
ATOM 2410 C C . ARG A 1 313 ? -16.434 -50.917 8.513 1.00 30.83 313 ARG A C 1
ATOM 2412 O O . ARG A 1 313 ? -16.772 -51.572 7.530 1.00 30.83 313 ARG A O 1
ATOM 2419 N N . ARG A 1 314 ? -16.682 -51.321 9.761 1.00 34.25 314 ARG A N 1
ATOM 2420 C CA . ARG A 1 314 ? -17.655 -52.379 10.049 1.00 34.25 314 ARG A CA 1
ATOM 2421 C C . ARG A 1 314 ? -19.038 -51.869 9.655 1.00 34.25 314 ARG A C 1
ATOM 2423 O O . ARG A 1 314 ? -19.501 -50.850 10.162 1.00 34.25 314 ARG A O 1
ATOM 2430 N N . SER A 1 315 ? -19.672 -52.577 8.728 1.00 39.44 315 SER A N 1
ATOM 2431 C CA . SER A 1 315 ? -21.067 -52.401 8.349 1.00 39.44 315 SER A CA 1
ATOM 2432 C C . SER A 1 315 ? -21.965 -52.713 9.546 1.00 39.44 315 SER A C 1
ATOM 2434 O O . SER A 1 315 ? -22.166 -53.877 9.886 1.00 39.44 315 SER A O 1
ATOM 2436 N N . PHE A 1 316 ? -22.509 -51.681 10.184 1.00 36.38 316 PHE A N 1
ATOM 2437 C CA . PHE A 1 316 ? -23.651 -51.825 11.083 1.00 36.38 316 PHE A CA 1
ATOM 2438 C C . PHE A 1 316 ? -24.924 -51.754 10.235 1.00 36.38 316 PHE A C 1
ATOM 2440 O O . PHE A 1 316 ? -25.501 -50.692 10.009 1.00 36.38 316 PHE A O 1
ATOM 2447 N N . THR A 1 317 ? -25.323 -52.899 9.688 1.00 44.88 317 THR A N 1
ATOM 2448 C CA . THR A 1 317 ? -26.709 -53.137 9.291 1.00 44.88 317 THR A CA 1
ATOM 2449 C C . THR A 1 317 ? -27.515 -53.326 10.564 1.00 44.88 317 THR A C 1
ATOM 2451 O O . THR A 1 317 ? -27.380 -54.358 11.211 1.00 44.88 317 THR A O 1
ATOM 2454 N N . ASP A 1 318 ? -28.350 -52.351 10.913 1.00 39.31 318 ASP A N 1
ATOM 2455 C CA . ASP A 1 318 ? -29.400 -52.570 11.901 1.00 39.31 318 ASP A CA 1
ATOM 2456 C C . ASP A 1 318 ? -30.709 -51.965 11.390 1.00 39.31 318 ASP A C 1
ATOM 2458 O O . ASP A 1 318 ? -30.869 -50.751 11.243 1.00 39.31 318 ASP A O 1
ATOM 2462 N N . ALA A 1 319 ? -31.649 -52.852 11.070 1.00 42.66 319 ALA A N 1
ATOM 2463 C CA . ALA A 1 319 ? -32.950 -52.563 10.470 1.00 42.66 319 ALA A CA 1
ATOM 2464 C C . ALA A 1 319 ? -33.882 -51.737 11.383 1.00 42.66 319 ALA A C 1
ATOM 2466 O O . ALA A 1 319 ? -34.968 -51.347 10.972 1.00 42.66 319 ALA A O 1
ATOM 2467 N N . ARG A 1 320 ? -33.444 -51.403 12.601 1.00 39.06 320 ARG A N 1
ATOM 2468 C CA . ARG A 1 320 ? -34.238 -50.722 13.631 1.00 39.06 320 ARG A CA 1
ATOM 2469 C C . ARG A 1 320 ? -34.354 -49.202 13.480 1.00 39.06 320 ARG A C 1
ATOM 2471 O O . ARG A 1 320 ? -35.163 -48.591 14.170 1.00 39.06 320 ARG A O 1
ATOM 2478 N N . ILE A 1 321 ? -33.562 -48.576 12.605 1.00 42.78 321 ILE A N 1
ATOM 2479 C CA . ILE A 1 321 ? -33.550 -47.106 12.446 1.00 42.78 321 ILE A CA 1
ATOM 2480 C C . ILE A 1 321 ? -34.527 -46.628 11.355 1.00 42.78 321 ILE A C 1
ATOM 2482 O O . ILE A 1 321 ? -35.008 -45.497 11.419 1.00 42.78 321 ILE A O 1
ATOM 2486 N N . LYS A 1 322 ? -34.894 -47.481 10.387 1.00 40.00 322 LYS A N 1
ATOM 2487 C CA . LYS A 1 322 ? -35.836 -47.095 9.319 1.00 40.00 322 LYS A CA 1
ATOM 2488 C C . LYS A 1 322 ? -37.283 -46.970 9.804 1.00 40.00 322 LYS A C 1
ATOM 2490 O O . LYS A 1 322 ? -37.974 -46.054 9.361 1.00 40.00 322 LYS A O 1
ATOM 2495 N N . ASP A 1 323 ? -37.707 -47.785 10.767 1.00 41.81 323 ASP A N 1
ATOM 2496 C CA . ASP A 1 323 ? -39.093 -47.746 11.254 1.00 41.81 323 ASP A CA 1
ATOM 2497 C C . ASP A 1 323 ? -39.389 -46.465 12.048 1.00 41.81 323 ASP A C 1
ATOM 2499 O O . ASP A 1 323 ? -40.425 -45.830 11.841 1.00 41.81 323 ASP A O 1
ATOM 2503 N N . ASN A 1 324 ? -38.427 -45.990 12.848 1.00 40.44 324 ASN A N 1
ATOM 2504 C CA . ASN A 1 324 ? -38.579 -44.757 13.630 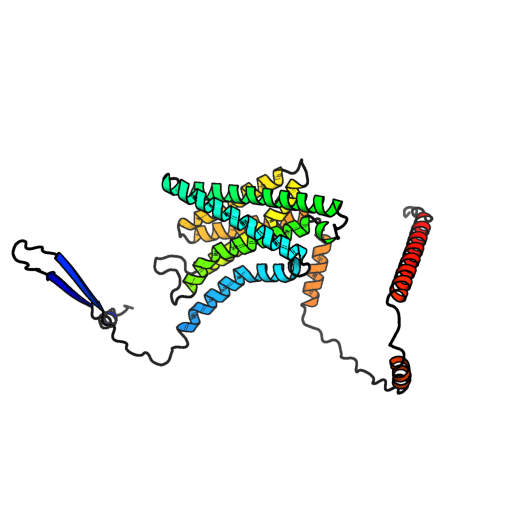1.00 40.44 324 ASN A CA 1
ATOM 2505 C C . ASN A 1 324 ? -38.509 -43.477 12.776 1.00 40.44 324 ASN A C 1
ATOM 2507 O O . ASN A 1 324 ? -39.078 -42.455 13.158 1.00 40.44 324 ASN A O 1
ATOM 2511 N N . LEU A 1 325 ? -37.851 -43.518 11.612 1.00 40.75 325 LEU A N 1
ATOM 2512 C CA . LEU A 1 325 ? -37.802 -42.379 10.685 1.00 40.75 325 LEU A CA 1
ATOM 2513 C C . LEU A 1 325 ? -39.079 -42.254 9.842 1.00 40.75 325 LEU A C 1
ATOM 2515 O O . LEU A 1 325 ? -39.455 -41.140 9.484 1.00 40.75 325 LEU A O 1
ATOM 2519 N N . SER A 1 326 ? -39.785 -43.362 9.587 1.00 44.34 326 SER A N 1
ATOM 2520 C CA . SER A 1 326 ? -41.066 -43.341 8.865 1.00 44.34 326 SER A CA 1
ATOM 2521 C C . SER A 1 326 ? -42.223 -42.777 9.702 1.00 44.34 326 SER A C 1
ATOM 2523 O O . SER A 1 326 ? -43.087 -42.084 9.170 1.00 44.34 326 SER A O 1
ATOM 2525 N N . GLN A 1 327 ? -42.213 -42.987 11.026 1.00 43.28 327 GLN A N 1
ATOM 2526 C CA . GLN A 1 327 ? -43.214 -42.397 11.927 1.00 43.28 327 GLN A CA 1
ATOM 2527 C C . GLN A 1 327 ? -42.934 -40.924 12.258 1.00 43.28 327 GLN A C 1
ATOM 2529 O O . GLN A 1 327 ? -43.864 -40.175 12.555 1.00 43.28 327 GLN A O 1
ATOM 2534 N N . ALA A 1 328 ? -41.674 -40.485 12.178 1.00 39.38 328 ALA A N 1
ATOM 2535 C CA . ALA A 1 328 ? -41.296 -39.103 12.465 1.00 39.38 328 ALA A CA 1
ATOM 2536 C C . ALA A 1 328 ? -41.572 -38.134 11.298 1.00 39.38 328 ALA A C 1
ATOM 2538 O O . ALA A 1 328 ? -41.773 -36.946 11.544 1.00 39.38 328 ALA A O 1
ATOM 2539 N N . SER A 1 329 ? -41.634 -38.606 10.044 1.00 38.38 329 SER A N 1
ATOM 2540 C CA . SER A 1 329 ? -41.856 -37.722 8.885 1.00 38.38 329 SER A CA 1
ATOM 2541 C C . SER A 1 329 ? -43.322 -37.329 8.657 1.00 38.38 329 SER A C 1
ATOM 2543 O O . SER A 1 329 ? -43.581 -36.464 7.829 1.00 38.38 329 SER A O 1
ATOM 2545 N N . ILE A 1 330 ? -44.280 -37.935 9.371 1.00 42.22 330 ILE A N 1
ATOM 2546 C CA . ILE A 1 330 ? -45.725 -37.672 9.196 1.00 42.22 330 ILE A CA 1
ATOM 2547 C C . ILE A 1 330 ? -46.236 -36.564 10.150 1.00 42.22 330 ILE A C 1
ATOM 2549 O O . ILE A 1 330 ? -47.361 -36.099 10.017 1.00 42.22 330 ILE A O 1
ATOM 2553 N N . ARG A 1 331 ? -45.411 -36.069 11.087 1.00 39.16 331 ARG A N 1
ATOM 2554 C CA . ARG A 1 331 ? -45.774 -34.980 12.028 1.00 39.16 331 ARG A CA 1
ATOM 2555 C C . ARG A 1 331 ? -44.885 -33.735 11.918 1.00 39.16 331 ARG A C 1
ATOM 2557 O O . ARG A 1 331 ? -44.663 -33.048 12.911 1.00 39.16 331 ARG A O 1
ATOM 2564 N N . ALA A 1 332 ? -44.332 -33.467 10.738 1.00 38.59 332 ALA A N 1
ATOM 2565 C CA . ALA A 1 332 ? -43.424 -32.336 10.521 1.00 38.59 332 ALA A CA 1
ATOM 2566 C C . ALA A 1 332 ? -44.102 -31.073 9.957 1.00 38.59 332 ALA A C 1
ATOM 2568 O O . ALA A 1 332 ? -43.405 -30.097 9.689 1.00 38.59 332 ALA A O 1
ATOM 2569 N N . ASP A 1 333 ? -45.430 -31.061 9.837 1.00 41.53 333 ASP A N 1
ATOM 2570 C CA . ASP A 1 333 ? -46.191 -29.844 9.566 1.00 41.53 333 ASP A CA 1
ATOM 2571 C C . ASP A 1 333 ? -46.781 -29.336 10.889 1.00 41.53 333 ASP A C 1
ATOM 2573 O O . ASP A 1 333 ? -47.475 -30.068 11.586 1.00 41.53 333 ASP A O 1
ATOM 2577 N N . GLU A 1 334 ? -46.451 -28.090 11.237 1.00 45.84 334 GLU A N 1
ATOM 2578 C CA . GLU A 1 334 ? -46.786 -27.371 12.482 1.00 45.84 334 GLU A CA 1
ATOM 2579 C C . GLU A 1 334 ? -45.916 -27.662 13.721 1.00 45.84 334 GLU A C 1
ATOM 2581 O O . GLU A 1 334 ? -46.356 -28.202 14.733 1.00 45.84 334 GLU A O 1
ATOM 2586 N N . TYR A 1 335 ? -44.681 -27.144 13.715 1.00 39.00 335 TYR A N 1
ATOM 2587 C CA . TYR A 1 335 ? -43.996 -26.767 14.960 1.00 39.00 335 TYR A CA 1
ATOM 2588 C C . TYR A 1 335 ? -43.598 -25.282 14.908 1.00 39.00 335 TYR A C 1
ATOM 2590 O O . TYR A 1 335 ? -42.816 -24.881 14.039 1.00 39.00 335 TYR A O 1
ATOM 2598 N N . PRO A 1 336 ? -44.116 -24.415 15.798 1.00 43.53 336 PRO A N 1
ATOM 2599 C CA . PRO A 1 336 ? -43.843 -22.988 15.717 1.00 43.53 336 PRO A CA 1
ATOM 2600 C C . PRO A 1 336 ? -42.389 -22.706 16.124 1.00 43.53 336 PRO A C 1
ATOM 2602 O O . PRO A 1 336 ? -41.979 -22.976 17.254 1.00 43.53 336 PRO A O 1
ATOM 2605 N N . ARG A 1 337 ? -41.618 -22.089 15.212 1.00 50.88 337 ARG A N 1
ATOM 2606 C CA . ARG A 1 337 ? -40.193 -21.691 15.349 1.00 50.88 337 ARG A CA 1
ATOM 2607 C C . ARG A 1 337 ? -39.826 -20.932 16.641 1.00 50.88 337 ARG A C 1
ATOM 2609 O O . ARG A 1 337 ? -38.646 -20.764 16.922 1.00 50.88 337 ARG A O 1
ATOM 2616 N N . ARG A 1 338 ? -40.802 -20.476 17.435 1.00 48.06 338 ARG A N 1
ATOM 2617 C CA . ARG A 1 338 ? -40.583 -19.789 18.720 1.00 48.06 338 ARG A CA 1
ATOM 2618 C C . ARG A 1 338 ? -40.179 -20.740 19.857 1.00 48.06 338 ARG A C 1
ATOM 2620 O O . ARG A 1 338 ? -39.313 -20.380 20.643 1.00 48.06 338 ARG A O 1
ATOM 2627 N N . ALA A 1 339 ? -40.694 -21.973 19.890 1.00 50.97 339 ALA A N 1
ATOM 2628 C CA . ALA A 1 339 ? -40.426 -22.904 20.995 1.00 50.97 339 ALA A CA 1
ATOM 2629 C C . ALA A 1 339 ? -38.955 -23.372 21.059 1.00 50.97 339 ALA A C 1
ATOM 2631 O O . ALA A 1 3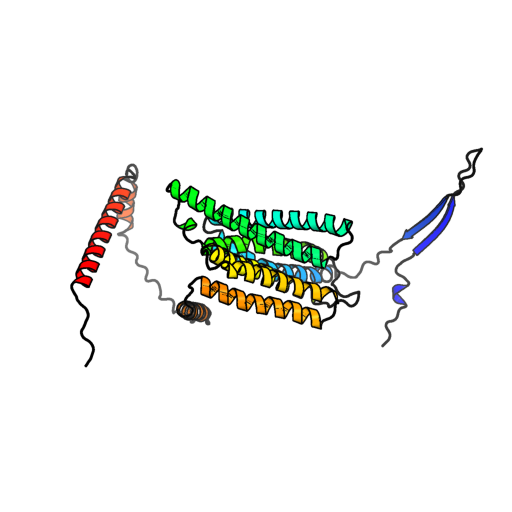39 ? -38.389 -23.509 22.142 1.00 50.97 339 ALA A O 1
ATOM 2632 N N . GLY A 1 340 ? -38.301 -23.552 19.904 1.00 54.09 340 GLY A N 1
ATOM 2633 C CA . GLY A 1 340 ? -36.880 -23.924 19.846 1.00 54.09 340 GLY A CA 1
ATOM 2634 C C . GLY A 1 340 ? -35.934 -22.796 20.274 1.00 54.09 340 GLY A C 1
ATOM 2635 O O . GLY A 1 340 ? -34.894 -23.051 20.882 1.00 54.09 340 GLY A O 1
ATOM 2636 N N . GLN A 1 341 ? -36.315 -21.542 20.013 1.00 50.09 341 GLN A N 1
ATOM 2637 C CA . GLN A 1 341 ? -35.530 -20.372 20.411 1.00 50.09 341 GLN A CA 1
ATOM 2638 C C . GLN A 1 341 ? -35.571 -20.167 21.935 1.00 50.09 341 GLN A C 1
ATOM 2640 O O . GLN A 1 341 ? -34.561 -19.806 22.544 1.00 50.09 341 GLN A O 1
ATOM 2645 N N . ASP A 1 342 ? -36.715 -20.446 22.562 1.00 57.81 342 ASP A N 1
ATOM 2646 C CA . ASP A 1 342 ? -36.891 -20.329 24.011 1.00 57.81 342 ASP A CA 1
ATOM 2647 C C . ASP A 1 342 ? -36.148 -21.439 24.775 1.00 57.81 342 ASP A C 1
ATOM 2649 O O . ASP A 1 342 ? -35.489 -21.160 25.782 1.00 57.81 342 ASP A O 1
ATOM 2653 N N . GLU A 1 343 ? -36.149 -22.669 24.253 1.00 62.97 343 GLU A N 1
ATOM 2654 C CA . GLU A 1 343 ? -35.345 -23.794 24.758 1.00 62.97 343 GLU A CA 1
ATOM 2655 C C . GLU A 1 343 ? -33.834 -23.484 24.679 1.00 62.97 343 GLU A C 1
ATOM 2657 O O . GLU A 1 343 ? -33.098 -23.675 25.653 1.00 62.97 343 GLU A O 1
ATOM 2662 N N . TYR A 1 344 ? -33.368 -22.929 23.553 1.00 55.88 344 TYR A N 1
ATOM 2663 C CA . TYR A 1 344 ? -31.971 -22.515 23.375 1.00 55.88 344 TYR A CA 1
ATOM 2664 C C . TYR A 1 344 ? -31.569 -21.415 24.369 1.00 55.88 344 TYR A C 1
ATOM 2666 O O . TYR A 1 344 ? -30.555 -21.527 25.067 1.00 55.88 344 TYR A O 1
ATOM 2674 N N . ASN A 1 345 ? -32.406 -20.383 24.508 1.00 63.50 345 ASN A N 1
ATOM 2675 C CA . ASN A 1 345 ? -32.177 -19.286 25.445 1.00 63.50 345 ASN A CA 1
ATOM 2676 C C . ASN A 1 345 ? -32.191 -19.749 26.909 1.00 63.50 345 ASN A C 1
ATOM 2678 O O . ASN A 1 345 ? -31.447 -19.208 27.733 1.00 63.50 345 ASN A O 1
ATOM 2682 N N . ARG A 1 346 ? -32.999 -20.759 27.248 1.00 73.69 346 ARG A N 1
ATOM 2683 C CA . ARG A 1 346 ? -33.021 -21.363 28.584 1.00 73.69 346 ARG A CA 1
ATOM 2684 C C . ARG A 1 346 ? -31.713 -22.095 28.893 1.00 73.69 346 ARG A C 1
ATOM 2686 O O . ARG A 1 346 ? -31.116 -21.828 29.938 1.00 73.69 346 ARG A O 1
ATOM 2693 N N . ARG A 1 347 ? -31.214 -22.927 27.971 1.00 64.00 347 ARG A N 1
ATOM 2694 C CA . ARG A 1 347 ? -29.936 -23.648 28.144 1.00 64.00 347 ARG A CA 1
ATOM 2695 C C . ARG A 1 347 ? -28.743 -22.699 28.256 1.00 64.00 347 ARG A C 1
ATOM 2697 O O . ARG A 1 347 ? -27.848 -22.925 29.067 1.00 64.00 347 ARG A O 1
ATOM 2704 N N . LEU A 1 348 ? -28.766 -21.583 27.524 1.00 60.47 348 LEU A N 1
ATOM 2705 C CA . LEU A 1 348 ? -27.728 -20.553 27.618 1.00 60.47 348 LEU A CA 1
ATOM 2706 C C . LEU A 1 348 ? -27.696 -19.876 29.005 1.00 60.47 348 LEU A C 1
ATOM 2708 O O . LEU A 1 348 ? -26.624 -19.572 29.537 1.00 60.47 348 LEU A O 1
ATOM 2712 N N . ARG A 1 349 ? -28.870 -19.652 29.618 1.00 68.62 349 ARG A N 1
ATOM 2713 C CA . ARG A 1 349 ? -28.983 -19.094 30.980 1.00 68.62 349 ARG A CA 1
ATOM 2714 C C . ARG A 1 349 ? -28.524 -20.087 32.046 1.00 68.62 349 ARG A C 1
ATOM 2716 O O . ARG A 1 349 ? -27.872 -19.673 33.002 1.00 68.62 349 ARG A O 1
ATOM 2723 N N . GLU A 1 350 ? -28.829 -21.372 31.881 1.00 72.50 350 GLU A N 1
ATOM 2724 C CA . GLU A 1 350 ? -28.349 -22.434 32.775 1.00 72.50 350 GLU A CA 1
ATOM 2725 C C . GLU A 1 350 ? -26.818 -22.575 32.706 1.00 72.50 350 GLU A C 1
ATOM 2727 O O . GLU A 1 350 ? -26.166 -22.582 33.751 1.00 72.50 350 GLU A O 1
ATOM 2732 N N . GLY A 1 351 ? -26.227 -22.527 31.504 1.00 59.06 351 GLY A N 1
ATOM 2733 C CA . GLY A 1 351 ? -24.769 -22.525 31.324 1.00 59.06 351 GLY A CA 1
ATOM 2734 C C . GLY A 1 351 ? -24.074 -21.323 31.979 1.00 59.06 351 GLY A C 1
ATOM 2735 O O . GLY A 1 351 ? -23.054 -21.482 32.650 1.00 59.06 351 GLY A O 1
ATOM 2736 N N . ARG A 1 352 ? -24.658 -20.116 31.884 1.00 60.31 352 ARG A N 1
ATOM 2737 C CA . ARG A 1 352 ? -24.141 -18.924 32.590 1.00 60.31 352 ARG A CA 1
ATOM 2738 C C . ARG A 1 352 ? -24.191 -19.066 34.112 1.00 60.31 352 ARG A C 1
ATOM 2740 O O . ARG A 1 352 ? -23.251 -18.650 34.784 1.00 60.31 352 ARG A O 1
ATOM 2747 N N . ARG A 1 353 ? -25.252 -19.664 34.665 1.00 65.62 353 ARG A N 1
ATOM 2748 C CA . ARG A 1 353 ? -25.358 -19.900 36.117 1.00 65.62 353 ARG A CA 1
ATOM 2749 C C . ARG A 1 353 ? -24.304 -20.889 36.609 1.00 65.62 353 ARG A C 1
ATOM 2751 O O . ARG A 1 353 ? -23.699 -20.644 37.649 1.00 65.62 353 ARG A O 1
ATOM 2758 N N . GLN A 1 354 ? -24.047 -21.955 35.853 1.00 68.00 354 GLN A N 1
ATOM 2759 C CA . GLN A 1 354 ? -23.007 -22.934 36.183 1.00 68.00 354 GLN A CA 1
ATOM 2760 C C . GLN A 1 354 ? -21.601 -22.319 36.123 1.00 68.00 354 GLN A C 1
ATOM 2762 O O . GLN A 1 354 ? -20.800 -22.541 37.029 1.00 68.00 354 GLN A O 1
ATOM 2767 N N . ALA A 1 355 ? -21.322 -21.471 35.128 1.00 50.62 355 ALA A N 1
ATOM 2768 C CA . ALA A 1 355 ? -20.049 -20.757 35.029 1.00 50.62 355 ALA A CA 1
ATOM 2769 C C . ALA A 1 355 ? -19.830 -19.777 36.198 1.00 50.62 355 ALA A C 1
ATOM 2771 O O . ALA A 1 355 ? -18.752 -19.755 36.787 1.00 50.62 355 ALA A O 1
ATOM 2772 N N . CYS A 1 356 ? -20.854 -19.012 36.596 1.00 62.22 356 CYS A N 1
ATOM 2773 C CA . CYS A 1 356 ? -20.763 -18.137 37.770 1.00 62.22 356 CYS A CA 1
ATOM 2774 C C . CYS A 1 356 ? -20.580 -18.925 39.077 1.00 62.22 356 CYS A C 1
ATOM 2776 O O . CYS A 1 356 ? -19.827 -18.492 39.948 1.00 62.22 356 CYS A O 1
ATOM 2778 N N . ALA A 1 357 ? -21.220 -20.091 39.213 1.00 62.41 357 ALA A N 1
ATOM 2779 C CA . ALA A 1 357 ? -21.024 -20.965 40.368 1.00 62.41 357 ALA A CA 1
ATOM 2780 C C . ALA A 1 357 ? -19.587 -21.512 40.437 1.00 62.41 357 ALA A C 1
ATOM 2782 O O . ALA A 1 357 ? -19.005 -21.551 41.519 1.00 62.41 357 ALA A O 1
ATOM 2783 N N . LEU A 1 358 ? -18.992 -21.857 39.290 1.00 53.03 358 LEU A N 1
ATOM 2784 C CA . LEU A 1 358 ? -17.602 -22.309 39.200 1.00 53.03 358 LEU A CA 1
ATOM 2785 C C . LEU A 1 358 ? -16.610 -21.193 39.566 1.00 53.03 358 LEU A C 1
ATOM 2787 O O . LEU A 1 358 ? -15.684 -21.427 40.335 1.00 53.03 358 LEU A O 1
ATOM 2791 N N . VAL A 1 359 ? -16.828 -19.968 39.078 1.00 61.62 359 VAL A N 1
ATOM 2792 C CA . VAL A 1 359 ? -15.980 -18.808 39.410 1.00 61.62 359 VAL A CA 1
ATOM 2793 C C . VAL A 1 359 ? -16.052 -18.480 40.905 1.00 61.62 359 VAL A C 1
ATOM 2795 O O . VAL A 1 359 ? -15.017 -18.270 41.536 1.00 61.62 359 VAL A O 1
ATOM 2798 N N . ASN A 1 360 ? -17.247 -18.526 41.499 1.00 64.06 360 ASN A N 1
ATOM 2799 C CA . ASN A 1 360 ? -17.420 -18.327 42.940 1.00 64.06 360 ASN A CA 1
ATOM 2800 C C . ASN A 1 360 ? -16.809 -19.470 43.772 1.00 64.06 360 ASN A C 1
ATOM 2802 O O . ASN A 1 360 ? -16.355 -19.237 44.892 1.00 64.06 360 ASN A O 1
ATOM 2806 N N . ALA A 1 361 ? -16.780 -20.699 43.245 1.00 60.75 361 ALA A N 1
ATOM 2807 C CA . ALA A 1 361 ? -16.100 -21.822 43.888 1.00 60.75 361 ALA A CA 1
ATOM 2808 C C . ALA A 1 361 ? -14.574 -21.652 43.849 1.00 60.75 361 ALA A C 1
ATOM 2810 O O . ALA A 1 361 ? -13.917 -21.869 44.862 1.00 60.75 361 ALA A O 1
ATOM 2811 N N . ILE A 1 362 ? -14.018 -21.187 42.725 1.00 55.19 362 ILE A N 1
ATOM 2812 C CA . ILE A 1 362 ? -12.580 -20.920 42.573 1.00 55.19 362 ILE A CA 1
ATOM 2813 C C . ILE A 1 362 ? -12.130 -19.775 43.491 1.00 55.19 362 ILE A C 1
ATOM 2815 O O . ILE A 1 362 ? -11.086 -19.881 44.121 1.00 55.19 362 ILE A O 1
ATOM 2819 N N . GLN A 1 363 ? -12.940 -18.725 43.661 1.00 59.16 363 GLN A N 1
ATOM 2820 C CA . GLN A 1 363 ? -12.625 -17.623 44.581 1.00 59.16 363 GLN A CA 1
ATOM 2821 C C . GLN A 1 363 ? -12.652 -18.016 46.069 1.00 59.16 363 GLN A C 1
ATOM 2823 O O . GLN A 1 363 ? -12.066 -17.312 46.889 1.00 59.16 363 GLN A O 1
ATOM 2828 N N . LYS A 1 364 ? -13.302 -19.131 46.435 1.00 58.91 364 LYS A N 1
ATOM 2829 C CA . LYS A 1 364 ? -13.284 -19.663 47.810 1.00 58.91 364 LYS A CA 1
ATOM 2830 C C . LYS A 1 364 ? -12.022 -20.462 48.140 1.00 58.91 364 LYS A C 1
ATOM 2832 O O . LYS A 1 364 ? -11.716 -20.618 49.320 1.00 58.91 364 LYS A O 1
ATOM 2837 N N . PHE A 1 365 ? -11.282 -20.936 47.139 1.00 54.47 365 PHE A N 1
ATOM 2838 C CA . PHE A 1 365 ? -9.963 -21.530 47.334 1.00 54.47 365 PHE A CA 1
ATOM 2839 C C . PHE A 1 365 ? -8.915 -20.421 47.207 1.00 54.47 365 PHE A C 1
ATOM 2841 O O . PHE A 1 365 ? -8.464 -20.088 46.114 1.00 54.47 365 PHE A O 1
ATOM 2848 N N . GLY A 1 366 ? -8.581 -19.796 48.340 1.00 58.19 366 GLY A N 1
ATOM 2849 C CA . GLY A 1 366 ? -7.500 -18.811 48.427 1.00 58.19 366 GLY A CA 1
ATOM 2850 C C . GLY A 1 366 ? -6.144 -19.367 47.949 1.00 58.19 366 GLY A C 1
ATOM 2851 O O . GLY A 1 366 ? -6.006 -20.575 47.745 1.00 58.19 366 GLY A O 1
ATOM 2852 N N . PRO A 1 367 ? -5.138 -18.497 47.748 1.00 54.19 367 PRO A N 1
ATOM 2853 C CA . PRO A 1 367 ? -3.874 -18.873 47.119 1.00 54.19 367 PRO A CA 1
ATOM 2854 C C . PRO A 1 367 ? -3.148 -19.979 47.897 1.00 54.19 367 PRO A C 1
ATOM 2856 O O . PRO A 1 367 ? -3.021 -19.916 49.120 1.00 54.19 367 PRO A O 1
ATOM 2859 N N . LEU A 1 368 ? -2.669 -20.986 47.160 1.00 57.00 368 LEU A N 1
ATOM 2860 C CA . LEU A 1 368 ? -1.838 -22.074 47.679 1.00 57.00 368 LEU A CA 1
ATOM 2861 C C . LEU A 1 368 ? -0.549 -21.512 48.312 1.00 57.00 368 LEU A C 1
ATOM 2863 O O . LEU A 1 368 ? 0.060 -20.611 47.728 1.00 57.00 368 LEU A O 1
ATOM 2867 N N . PRO A 1 369 ? -0.117 -22.029 49.479 1.00 53.56 369 PRO A N 1
ATOM 2868 C CA . PRO A 1 369 ? 1.124 -21.598 50.111 1.00 53.56 369 PRO A CA 1
ATOM 2869 C C . PRO A 1 369 ? 2.345 -21.960 49.246 1.00 53.56 369 PRO A C 1
ATOM 2871 O O . PRO A 1 369 ? 2.300 -22.943 48.498 1.00 53.56 369 PRO A O 1
ATOM 2874 N N . PRO A 1 370 ? 3.433 -21.172 49.327 1.00 54.62 370 PRO A N 1
ATOM 2875 C CA . PRO A 1 370 ? 4.625 -21.390 48.519 1.00 54.62 370 PRO A CA 1
ATOM 2876 C C . PRO A 1 370 ? 5.341 -22.698 48.903 1.00 54.62 370 PRO A C 1
ATOM 2878 O O . PRO A 1 370 ? 5.279 -23.110 50.064 1.00 54.62 370 PRO A O 1
ATOM 2881 N N . PRO A 1 371 ? 6.013 -23.353 47.938 1.00 58.78 371 PRO A N 1
ATOM 2882 C CA . PRO A 1 371 ? 6.724 -24.605 48.175 1.00 58.78 371 PRO A CA 1
ATOM 2883 C C . PRO A 1 371 ? 7.938 -24.387 49.092 1.00 58.78 371 PRO A C 1
ATOM 2885 O O . PRO A 1 371 ? 8.628 -23.375 48.965 1.00 58.78 371 PRO A O 1
ATOM 2888 N N . ALA A 1 372 ? 8.142 -25.336 50.012 1.00 57.25 372 ALA A N 1
ATOM 2889 C CA . ALA A 1 372 ? 9.235 -25.376 50.988 1.00 57.25 372 ALA A CA 1
ATOM 2890 C C . ALA A 1 372 ? 10.597 -25.691 50.359 1.00 57.25 372 ALA A C 1
ATOM 2892 O O . ALA A 1 372 ? 10.623 -26.477 49.381 1.00 57.25 372 ALA A O 1
#

Radius of gyration: 33.6 Å; chains: 1; bounding box: 79×86×116 Å

pLDDT: mean 73.83, std 21.46, range [29.78, 98.06]